Protein AF-0000000076529634 (afdb_homodimer)

Sequence (274 aa):
MSARRRAGQGLGFLAEDAGERAVYVVSVAAELAGMHPQTLRQYDRLGLVRPARTRSRGRRYSHRDVERLRRIQALSQEGVNLEGIRRILDLEARVAELEAANAGLRAREAAVQRIFAAAADGEVQVVLGRPARGPRPMSARRRAGQGLGFLAEDAGERAVYVVSVAAELAGMHPQTLRQYDRLGLVRPARTRSRGRRYSHRDVERLRRIQALSQEGVNLEGIRRILDLEARVAELEAANAGLRAREAAVQRIFAAAADGEVQVVLGRPARGPRP

Solvent-accessible surface area (backbone atoms only — not comparable to full-atom values): 15170 Å² total; per-residue (Å²): 140,84,81,80,74,81,68,70,70,55,56,59,60,46,49,64,50,52,38,60,41,54,72,30,41,58,67,56,40,15,59,76,39,70,48,56,51,65,56,55,54,51,34,39,75,70,62,78,41,82,60,46,68,46,98,86,66,42,57,19,32,19,55,52,52,35,53,49,49,34,51,51,51,52,43,41,75,70,59,27,36,72,57,18,46,55,52,40,55,53,47,51,53,50,40,52,52,42,53,52,51,40,50,54,49,51,51,52,51,51,51,51,50,50,52,53,51,52,36,69,75,37,47,42,40,68,38,66,40,68,72,75,78,64,81,76,131,137,83,82,78,73,79,67,70,68,54,56,58,58,46,48,64,48,54,38,60,43,54,73,31,41,57,67,55,39,15,59,75,38,72,48,56,51,66,54,55,54,51,34,40,75,72,63,77,41,81,59,46,70,45,100,86,66,43,58,19,31,20,55,51,52,35,53,49,49,34,50,51,49,53,43,42,74,70,58,28,37,72,57,17,47,54,52,39,54,53,47,52,51,49,40,52,53,43,51,51,51,39,49,53,49,50,50,51,50,51,53,52,50,51,52,52,50,51,36,68,74,37,47,40,40,66,38,65,39,70,72,74,78,66,82,75,130

Structure (mmCIF, N/CA/C/O backbone):
data_AF-0000000076529634-model_v1
#
loop_
_entity.id
_entity.type
_entity.pdbx_description
1 polymer 'MerR family transcriptional regulator'
#
loop_
_atom_site.group_PDB
_atom_site.id
_atom_site.type_symbol
_atom_site.label_atom_id
_atom_site.label_alt_id
_atom_site.label_comp_id
_atom_site.label_asym_id
_atom_site.label_entity_id
_atom_site.label_seq_id
_atom_site.pdbx_PDB_ins_code
_atom_site.Cartn_x
_atom_site.Cartn_y
_atom_site.Cartn_z
_atom_site.occupancy
_atom_site.B_iso_or_equiv
_atom_site.auth_seq_id
_atom_site.auth_comp_id
_atom_site.auth_asym_id
_atom_site.auth_atom_id
_atom_site.pdbx_PDB_model_num
ATOM 1 N N . MET A 1 1 ? -41.375 33.5 3.42 1 32.81 1 MET A N 1
ATOM 2 C CA . MET A 1 1 ? -39.969 33.219 3.699 1 32.81 1 MET A CA 1
ATOM 3 C C . MET A 1 1 ? -39.719 31.719 3.791 1 32.81 1 MET A C 1
ATOM 5 O O . MET A 1 1 ? -40.094 31.078 4.785 1 32.81 1 MET A O 1
ATOM 9 N N . SER A 1 2 ? -39.719 30.844 2.596 1 37.78 2 SER A N 1
ATOM 10 C CA . SER A 1 2 ? -39.688 29.406 2.297 1 37.78 2 SER A CA 1
ATOM 11 C C . SER A 1 2 ? -38.344 28.797 2.629 1 37.78 2 SER A C 1
ATOM 13 O O . SER A 1 2 ? -37.281 29.328 2.248 1 37.78 2 SER A O 1
ATOM 15 N N . ALA A 1 3 ? -38.219 28.094 3.836 1 41.78 3 ALA A N 1
ATOM 16 C CA . ALA A 1 3 ? -37.062 2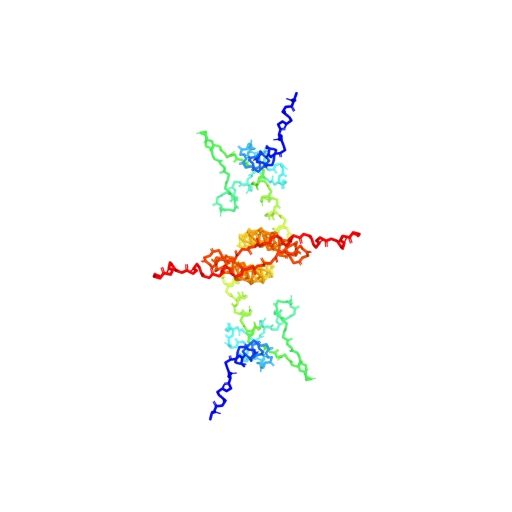7.328 4.316 1 41.78 3 ALA A CA 1
ATOM 17 C C . ALA A 1 3 ? -36.562 26.344 3.262 1 41.78 3 ALA A C 1
ATOM 19 O O . ALA A 1 3 ? -37.281 25.422 2.893 1 41.78 3 ALA A O 1
ATOM 20 N N . ARG A 1 4 ? -35.688 26.688 2.328 1 40.44 4 ARG A N 1
ATOM 21 C CA . ARG A 1 4 ? -34.938 25.781 1.466 1 40.44 4 ARG A CA 1
ATOM 22 C C . ARG A 1 4 ? -34.125 24.781 2.289 1 40.44 4 ARG A C 1
ATOM 24 O O . ARG A 1 4 ? -33.188 25.156 2.98 1 40.44 4 ARG A O 1
ATOM 31 N N . ARG A 1 5 ? -34.719 23.656 2.797 1 38.59 5 ARG A N 1
ATOM 32 C CA . ARG A 1 5 ? -34.062 22.547 3.455 1 38.59 5 ARG A CA 1
ATOM 33 C C . ARG A 1 5 ? -32.844 22.078 2.643 1 38.59 5 ARG A C 1
ATOM 35 O O . ARG A 1 5 ? -32.938 21.969 1.417 1 38.59 5 ARG A O 1
ATOM 42 N N . ARG A 1 6 ? -31.641 22.219 3.17 1 41.84 6 ARG A N 1
ATOM 43 C CA . ARG A 1 6 ? -30.344 21.703 2.738 1 41.84 6 ARG A CA 1
ATOM 44 C C . ARG A 1 6 ? -30.422 20.203 2.439 1 41.84 6 ARG A C 1
ATOM 46 O O . ARG A 1 6 ? -30.344 19.391 3.352 1 41.84 6 ARG A O 1
ATOM 53 N N . ALA A 1 7 ? -31.078 19.703 1.423 1 42.06 7 ALA A N 1
ATOM 54 C CA . ALA A 1 7 ? -31.25 18.328 0.954 1 42.06 7 ALA A CA 1
ATOM 55 C C . ALA A 1 7 ? -29.906 17.719 0.542 1 42.06 7 ALA A C 1
ATOM 57 O O . ALA A 1 7 ? -29.844 16.562 0.123 1 42.06 7 ALA A O 1
ATOM 58 N N . GLY A 1 8 ? -28.812 18.547 0.479 1 38.94 8 GLY A N 1
ATOM 59 C CA . GLY A 1 8 ? -27.641 17.984 -0.172 1 38.94 8 GLY A CA 1
ATOM 60 C C . GLY A 1 8 ? -26.906 16.969 0.693 1 38.94 8 GLY A C 1
ATOM 61 O O . GLY A 1 8 ? -25.984 16.297 0.224 1 38.94 8 GLY A O 1
ATOM 62 N N . GLN A 1 9 ? -26.844 17.109 2.055 1 42.91 9 GLN A N 1
ATOM 63 C CA . GLN A 1 9 ? -26.016 16.219 2.85 1 42.91 9 GLN A CA 1
ATOM 64 C C . GLN A 1 9 ? -26.547 14.781 2.816 1 42.91 9 GLN A C 1
ATOM 66 O O . GLN A 1 9 ? -25.797 13.836 3.09 1 42.91 9 GLN A O 1
ATOM 71 N N . GLY A 1 10 ? -27.797 14.531 2.4 1 43.69 10 GLY A N 1
ATOM 72 C CA . GLY A 1 10 ? -28.422 13.227 2.521 1 43.69 10 GLY A CA 1
ATOM 73 C C . GLY A 1 10 ? -27.844 12.203 1.56 1 43.69 10 GLY A C 1
ATOM 74 O O . GLY A 1 10 ? -27.812 11.008 1.862 1 43.69 10 GLY A O 1
ATOM 75 N N . LEU A 1 11 ? -27.562 12.656 0.323 1 47 11 LEU A N 1
ATOM 76 C CA . LEU A 1 11 ? -27.25 11.625 -0.662 1 47 11 LEU A CA 1
ATOM 77 C C . LEU A 1 11 ? -25.875 11.023 -0.392 1 47 11 LEU A C 1
ATOM 79 O O . LEU A 1 11 ? -25.625 9.859 -0.729 1 47 11 LEU A O 1
ATOM 83 N N . GLY A 1 12 ? -24.922 11.797 0.092 1 43.28 12 GLY A N 1
ATOM 84 C CA . GLY A 1 12 ? -23.609 11.242 0.331 1 43.28 12 GLY A CA 1
ATOM 85 C C . GLY A 1 12 ? -23.594 10.148 1.384 1 43.28 12 GLY A C 1
ATOM 86 O O . GLY A 1 12 ? -22.875 9.156 1.251 1 43.28 12 GLY A O 1
ATOM 87 N N . PHE A 1 13 ? -24.281 10.406 2.525 1 47.91 13 PHE A N 1
ATOM 88 C CA . PHE A 1 13 ? -24.375 9.391 3.566 1 47.91 13 PHE A CA 1
ATOM 89 C C . PHE A 1 13 ? -25.141 8.172 3.061 1 47.91 13 PHE A C 1
ATOM 91 O O . PHE A 1 13 ? -24.812 7.039 3.406 1 47.91 13 PHE A O 1
ATOM 98 N N . LEU A 1 14 ? -26.125 8.445 2.223 1 47.53 14 LEU A N 1
ATOM 99 C CA . LEU A 1 14 ? -26.875 7.312 1.677 1 47.53 14 LEU A CA 1
ATOM 100 C C . LEU A 1 14 ? -26.016 6.508 0.712 1 47.53 14 LEU A C 1
ATOM 102 O O . LEU A 1 14 ? -26.203 5.297 0.562 1 47.53 14 LEU A O 1
ATOM 106 N N . ALA A 1 15 ? -25.219 7.262 0.001 1 47.22 15 ALA A N 1
ATOM 107 C CA . ALA A 1 15 ? -24.391 6.566 -0.979 1 47.22 15 ALA A CA 1
ATOM 108 C C . ALA A 1 15 ? -23.375 5.652 -0.293 1 47.22 15 ALA A C 1
ATOM 110 O O . ALA A 1 15 ? -23.141 4.531 -0.751 1 47.22 15 ALA A O 1
ATOM 111 N N . GLU A 1 16 ? -22.656 6.109 0.726 1 55.41 16 GLU A N 1
ATOM 112 C CA . GLU A 1 16 ? -21.75 5.273 1.498 1 55.41 16 GLU A CA 1
ATOM 113 C C . GLU A 1 16 ? -22.469 4.07 2.092 1 55.41 16 GLU A C 1
ATOM 115 O O . GLU A 1 16 ? -21.906 2.973 2.16 1 55.41 16 GLU A O 1
ATOM 120 N N . ASP A 1 17 ? -23.719 4.285 2.475 1 61 17 ASP A N 1
ATOM 121 C CA . ASP A 1 17 ? -24.594 3.273 3.061 1 61 17 ASP A CA 1
ATOM 122 C C . ASP A 1 17 ? -25.078 2.277 2.004 1 61 17 ASP A C 1
ATOM 124 O O . ASP A 1 17 ? -25.203 1.083 2.281 1 61 17 ASP A O 1
ATOM 128 N N . ALA A 1 18 ? -25.281 2.855 0.797 1 58.5 18 ALA A N 1
ATOM 129 C CA . ALA A 1 18 ? -25.812 2.006 -0.266 1 58.5 18 ALA A CA 1
ATOM 130 C C . ALA A 1 18 ? -24.766 1.008 -0.745 1 58.5 18 ALA A C 1
ATOM 132 O O . ALA A 1 18 ? -25.078 -0.145 -1.044 1 58.5 18 ALA A O 1
ATOM 133 N N . GLY A 1 19 ? -23.5 1.413 -0.754 1 69.31 19 GLY A N 1
ATOM 134 C CA . GLY A 1 19 ? -22.438 0.552 -1.214 1 69.31 19 GLY A CA 1
ATOM 135 C C . GLY A 1 19 ? -22.094 -0.554 -0.233 1 69.31 19 GLY A C 1
ATOM 136 O O . GLY A 1 19 ? -21.438 -1.535 -0.597 1 69.31 19 GLY A O 1
ATOM 137 N N . GLU A 1 20 ? -22.688 -0.375 0.824 1 81.69 20 GLU A N 1
ATOM 138 C CA . GLU A 1 20 ? -22.344 -1.316 1.887 1 81.69 20 GLU A CA 1
ATOM 139 C C . GLU A 1 20 ? -23.469 -2.328 2.107 1 81.69 20 GLU A C 1
ATOM 141 O O . GLU A 1 20 ? -23.266 -3.367 2.736 1 81.69 20 GLU A O 1
ATOM 146 N N . ARG A 1 21 ? -24.562 -2 1.409 1 83.88 21 ARG A N 1
ATOM 147 C CA . ARG A 1 21 ? -25.656 -2.943 1.61 1 83.88 21 ARG A CA 1
ATOM 148 C C . ARG A 1 21 ? -25.438 -4.227 0.818 1 83.88 21 ARG A C 1
ATOM 150 O O . ARG A 1 21 ? -25.109 -4.18 -0.372 1 83.88 21 ARG A O 1
ATOM 157 N N . ALA A 1 22 ? -25.516 -5.34 1.51 1 87.38 22 ALA A N 1
ATOM 158 C CA . ALA A 1 22 ? -25.344 -6.652 0.894 1 87.38 22 ALA A CA 1
ATOM 159 C C . ALA A 1 22 ? -26.641 -7.113 0.236 1 87.38 22 ALA A C 1
ATOM 161 O O . ALA A 1 22 ? -27.5 -7.711 0.889 1 87.38 22 ALA A O 1
ATOM 162 N N . VAL A 1 23 ? -26.688 -6.863 -1.116 1 90.75 23 VAL A N 1
ATOM 163 C CA . VAL A 1 23 ? -27.984 -7.09 -1.74 1 90.75 23 VAL A CA 1
ATOM 164 C C . VAL A 1 23 ? -27.844 -8.125 -2.857 1 90.75 23 VAL A C 1
ATOM 166 O O . VAL A 1 23 ? -28.844 -8.695 -3.307 1 90.75 23 VAL A O 1
ATOM 169 N N . TYR A 1 24 ? -26.734 -8.445 -3.305 1 96.25 24 TYR A N 1
ATOM 170 C CA . TYR A 1 24 ? -26.594 -9.32 -4.461 1 96.25 24 TYR A CA 1
ATOM 171 C C . TYR A 1 24 ? -26.406 -10.773 -4.031 1 96.25 24 TYR A C 1
ATOM 173 O O . TYR A 1 24 ? -25.578 -11.062 -3.164 1 96.25 24 TYR A O 1
ATOM 181 N N . VAL A 1 25 ? -27.109 -11.68 -4.652 1 96.25 25 VAL A N 1
ATOM 182 C CA . VAL A 1 25 ? -26.859 -13.102 -4.473 1 96.25 25 VAL A CA 1
ATOM 183 C C . VAL A 1 25 ? -25.641 -13.523 -5.293 1 96.25 25 VAL A C 1
ATOM 185 O O . VAL A 1 25 ? -25.156 -12.758 -6.137 1 96.25 25 VAL A O 1
ATOM 188 N N . VAL A 1 26 ? -25.172 -14.766 -5.039 1 96.88 26 VAL A N 1
ATOM 189 C CA . VAL A 1 26 ? -23.938 -15.273 -5.617 1 96.88 26 VAL A CA 1
ATOM 190 C C . VAL A 1 26 ? -23.984 -15.148 -7.141 1 96.88 26 VAL A C 1
ATOM 192 O O . VAL A 1 26 ? -23.016 -14.695 -7.762 1 96.88 26 VAL A O 1
ATOM 195 N N . SER A 1 27 ? -25.109 -15.484 -7.766 1 97.12 27 SER A N 1
ATOM 196 C CA . SER A 1 27 ? -25.234 -15.516 -9.219 1 97.12 27 SER A CA 1
ATOM 197 C C . SER A 1 27 ? -25.125 -14.117 -9.812 1 97.12 27 SER A C 1
ATOM 199 O O . SER A 1 27 ? -24.422 -13.914 -10.805 1 97.12 27 SER A O 1
ATOM 201 N N . VAL A 1 28 ? -25.75 -13.164 -9.203 1 97.31 28 VAL A N 1
ATOM 202 C CA . VAL A 1 28 ? -25.734 -11.789 -9.688 1 97.31 28 VAL A CA 1
ATOM 203 C C . VAL A 1 28 ? -24.344 -11.18 -9.469 1 97.31 28 VAL A C 1
ATOM 205 O O . VAL A 1 28 ? -23.797 -10.539 -10.359 1 97.31 28 VAL A O 1
ATOM 208 N N . ALA A 1 29 ? -23.797 -11.383 -8.273 1 97.62 29 ALA A N 1
ATOM 209 C CA . ALA A 1 29 ? -22.453 -10.891 -7.977 1 97.62 29 ALA A CA 1
ATOM 210 C C . ALA A 1 29 ? -21.422 -11.453 -8.969 1 97.62 29 ALA A C 1
ATOM 212 O O . ALA A 1 29 ? -20.531 -10.734 -9.414 1 97.62 29 ALA A O 1
ATOM 213 N N . ALA A 1 30 ? -21.547 -12.688 -9.312 1 98.06 30 ALA A N 1
ATOM 214 C CA . ALA A 1 30 ? -20.656 -13.344 -10.266 1 98.06 30 ALA A CA 1
ATOM 215 C C . ALA A 1 30 ? -20.734 -12.68 -11.641 1 98.06 30 ALA A C 1
ATOM 217 O O . ALA A 1 30 ? -19.719 -12.398 -12.266 1 98.06 30 ALA A O 1
ATOM 218 N N . GLU A 1 31 ? -21.922 -12.406 -12.023 1 97.62 31 GLU A N 1
ATOM 219 C CA . GLU A 1 31 ? -22.141 -11.734 -13.305 1 97.62 31 GLU A CA 1
ATOM 220 C C . GLU A 1 31 ? -21.516 -10.344 -13.312 1 97.62 31 GLU A C 1
ATOM 222 O O . GLU A 1 31 ? -20.797 -9.977 -14.242 1 97.62 31 GLU A O 1
ATOM 227 N N . LEU A 1 32 ? -21.781 -9.625 -12.25 1 96.5 32 LEU A N 1
ATOM 228 C CA . LEU A 1 32 ? -21.266 -8.266 -12.133 1 96.5 32 LEU A CA 1
ATOM 229 C C . LEU A 1 32 ? -19.75 -8.266 -12.094 1 96.5 32 LEU A C 1
ATOM 231 O O . LEU A 1 32 ? -19.109 -7.344 -12.617 1 96.5 32 LEU A O 1
ATOM 235 N N . ALA A 1 33 ? -19.125 -9.242 -11.523 1 97 33 ALA A N 1
ATOM 236 C CA . ALA A 1 33 ? -17.672 -9.312 -11.352 1 97 33 ALA A CA 1
ATOM 237 C C . ALA A 1 33 ? -17.016 -9.977 -12.555 1 97 33 ALA A C 1
ATOM 239 O O . ALA A 1 33 ? -15.789 -9.953 -12.688 1 97 33 ALA A O 1
ATOM 240 N N . GLY A 1 34 ? -17.844 -10.555 -13.391 1 96.38 34 GLY A N 1
ATOM 241 C CA . GLY A 1 34 ? -17.281 -11.297 -14.516 1 96.38 34 GLY A CA 1
ATOM 242 C C . GLY A 1 34 ? -16.562 -12.562 -14.109 1 96.38 34 GLY A C 1
ATOM 243 O O . GLY A 1 34 ? -15.492 -12.867 -14.633 1 96.38 34 GLY A O 1
ATOM 244 N N . MET A 1 35 ? -17.156 -13.281 -13.141 1 96.81 35 MET A N 1
ATOM 245 C CA . MET A 1 35 ? -16.531 -14.484 -12.602 1 96.81 35 MET A CA 1
ATOM 246 C C . MET A 1 35 ? -17.531 -15.641 -12.547 1 96.81 35 MET A C 1
ATOM 248 O O . MET A 1 35 ? -18.734 -15.422 -12.578 1 96.81 35 MET A O 1
ATOM 252 N N . HIS A 1 36 ? -16.953 -16.797 -12.406 1 96.94 36 HIS A N 1
ATOM 253 C CA . HIS A 1 36 ? -17.797 -17.953 -12.141 1 96.94 36 HIS A CA 1
ATOM 254 C C . HIS A 1 36 ? -18.297 -17.953 -10.695 1 96.94 36 HIS A C 1
ATOM 256 O O . HIS A 1 36 ? -17.547 -17.656 -9.773 1 96.94 36 HIS A O 1
ATOM 262 N N . PRO A 1 37 ? -19.5 -18.328 -10.516 1 97.25 37 PRO A N 1
ATOM 263 C CA . PRO A 1 37 ? -20.047 -18.375 -9.156 1 97.25 37 PRO A CA 1
ATOM 264 C C . PRO A 1 37 ? -19.188 -19.188 -8.195 1 97.25 37 PRO A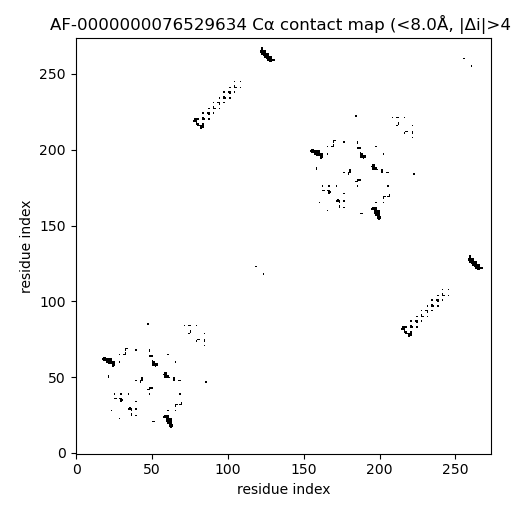 C 1
ATOM 266 O O . PRO A 1 37 ? -19.031 -18.812 -7.031 1 97.25 37 PRO A O 1
ATOM 269 N N . GLN A 1 38 ? -18.609 -20.25 -8.695 1 97.38 38 GLN A N 1
ATOM 270 C CA . GLN A 1 38 ? -17.766 -21.094 -7.848 1 97.38 38 GLN A CA 1
ATOM 271 C C . GLN A 1 38 ? -16.516 -20.328 -7.391 1 97.38 38 GLN A C 1
ATOM 273 O O . GLN A 1 38 ? -16.047 -20.531 -6.273 1 97.38 38 GLN A O 1
ATOM 278 N N . THR A 1 39 ? -16.016 -19.516 -8.148 1 96.69 39 THR A N 1
ATOM 279 C CA . THR A 1 39 ? -14.859 -18.688 -7.816 1 96.69 39 THR A CA 1
ATOM 280 C C . THR A 1 39 ? -15.156 -17.781 -6.637 1 96.69 39 THR A C 1
ATOM 282 O O . THR A 1 39 ? -14.32 -17.594 -5.746 1 96.69 39 THR A O 1
ATOM 285 N N . LEU A 1 40 ? -16.359 -17.203 -6.59 1 97.06 40 LEU A N 1
ATOM 286 C CA . LEU A 1 40 ? -16.766 -16.359 -5.48 1 97.06 40 LEU A CA 1
ATOM 287 C C . LEU A 1 40 ? -16.766 -17.125 -4.168 1 97.06 40 LEU A C 1
ATOM 289 O O . LEU A 1 40 ? -16.266 -16.641 -3.15 1 97.06 40 LEU A O 1
ATOM 293 N N . ARG A 1 41 ? -17.312 -18.312 -4.242 1 95.56 41 ARG A N 1
ATOM 294 C CA . ARG A 1 41 ? -17.359 -19.141 -3.047 1 95.56 41 ARG A CA 1
ATOM 295 C C . ARG A 1 41 ? -15.953 -19.516 -2.58 1 95.56 41 ARG A C 1
ATOM 297 O O . ARG A 1 41 ? -15.672 -19.516 -1.379 1 95.56 41 ARG A O 1
ATOM 304 N N . GLN A 1 42 ? -15.117 -19.797 -3.537 1 96.25 42 GLN A N 1
ATOM 305 C CA . GLN A 1 42 ? -13.727 -20.109 -3.209 1 96.25 42 GLN A CA 1
ATOM 306 C C . GLN A 1 42 ? -13.039 -18.922 -2.539 1 96.25 42 GLN A C 1
ATOM 308 O O . GLN A 1 42 ? -12.312 -19.094 -1.555 1 96.25 42 GLN A O 1
ATOM 313 N N . TYR A 1 43 ? -13.297 -17.766 -3.082 1 96.75 43 TYR A N 1
ATOM 314 C CA . TYR A 1 43 ? -12.664 -16.578 -2.525 1 96.75 43 TYR A CA 1
ATOM 315 C C . TYR A 1 43 ? -13.195 -16.281 -1.127 1 96.75 43 TYR A C 1
ATOM 317 O O . TYR A 1 43 ? -12.461 -15.773 -0.275 1 96.75 43 TYR A O 1
ATOM 325 N N . ASP A 1 44 ? -14.43 -16.531 -0.873 1 95.88 44 ASP A N 1
ATOM 326 C CA . ASP A 1 44 ? -14.992 -16.422 0.473 1 95.88 44 ASP A CA 1
ATOM 327 C C . ASP A 1 44 ? -14.297 -17.391 1.428 1 95.88 44 ASP A C 1
ATOM 329 O O . ASP A 1 44 ? -13.914 -17.016 2.535 1 95.88 44 ASP A O 1
ATOM 333 N N . ARG A 1 45 ? -14.055 -18.609 1.002 1 95.06 45 ARG A N 1
ATOM 334 C CA . ARG A 1 45 ? -13.406 -19.625 1.814 1 95.06 45 ARG A CA 1
ATOM 335 C C . ARG A 1 45 ? -11.961 -19.234 2.133 1 95.06 45 ARG A C 1
ATOM 337 O O . ARG A 1 45 ? -11.469 -19.516 3.229 1 95.06 45 ARG A O 1
ATOM 344 N N . LEU A 1 46 ? -11.391 -18.578 1.214 1 94.81 46 LEU A N 1
ATOM 345 C CA . LEU A 1 46 ? -9.992 -18.172 1.373 1 94.81 46 LEU A CA 1
ATOM 346 C C . LEU A 1 46 ? -9.898 -16.859 2.152 1 94.81 46 LEU A C 1
ATOM 348 O O . LEU A 1 46 ? -8.797 -16.391 2.451 1 94.81 46 LEU A O 1
ATOM 352 N N . GLY A 1 47 ? -10.977 -16.172 2.361 1 93.75 47 GLY A N 1
ATOM 353 C CA . GLY A 1 47 ? -10.992 -14.961 3.158 1 93.75 47 GLY A CA 1
ATOM 354 C C . GLY A 1 47 ? -10.656 -13.711 2.357 1 93.75 47 GLY A C 1
ATOM 355 O O . GLY A 1 47 ? -10.383 -12.656 2.93 1 93.75 47 GLY A O 1
ATOM 356 N N . LEU A 1 48 ? -10.609 -13.781 1.083 1 95 48 LEU A N 1
ATOM 357 C CA . LEU A 1 48 ? -10.289 -12.641 0.232 1 95 48 LEU A CA 1
ATOM 358 C C . LEU A 1 48 ? -11.484 -11.695 0.128 1 95 48 LEU A C 1
ATOM 360 O O . LEU A 1 48 ? -11.305 -10.492 -0.072 1 95 48 LEU A O 1
ATOM 364 N N . VAL A 1 49 ? -12.688 -12.242 0.133 1 94.88 49 VAL A N 1
ATOM 365 C CA . VAL A 1 49 ? -13.953 -11.516 0.229 1 94.88 49 VAL A CA 1
ATOM 366 C C . VAL A 1 49 ? -14.828 -12.148 1.305 1 94.88 49 VAL A C 1
ATOM 368 O O . VAL A 1 49 ? -14.781 -13.359 1.518 1 94.88 49 VAL A O 1
ATOM 371 N N . ARG A 1 50 ? -15.57 -11.227 1.989 1 94 50 ARG A N 1
ATOM 372 C CA . ARG A 1 50 ? -16.438 -11.734 3.051 1 94 50 ARG A CA 1
ATOM 373 C C . ARG A 1 50 ? -17.859 -11.234 2.881 1 94 50 ARG A C 1
ATOM 375 O O . ARG A 1 50 ? -18.25 -10.242 3.502 1 94 50 ARG A O 1
ATOM 382 N N . PRO A 1 51 ? -18.641 -11.945 2.146 1 94.88 51 PRO A N 1
ATOM 383 C CA . PRO A 1 51 ? -20.031 -11.555 1.971 1 94.88 51 PRO A CA 1
ATOM 384 C C . PRO A 1 51 ? -20.859 -11.758 3.232 1 94.88 51 PRO A C 1
ATOM 386 O O . PRO A 1 51 ? -20.469 -12.531 4.117 1 94.88 51 PRO A O 1
ATOM 389 N N . ALA A 1 52 ? -21.906 -11.016 3.355 1 94.25 52 ALA A N 1
ATOM 390 C CA . ALA A 1 52 ? -22.859 -11.234 4.438 1 94.25 52 ALA A CA 1
ATOM 391 C C . ALA A 1 52 ? -23.609 -12.547 4.242 1 94.25 52 ALA A C 1
ATOM 393 O O . ALA A 1 52 ? -23.625 -13.102 3.143 1 94.25 52 ALA A O 1
ATOM 394 N N . ARG A 1 53 ? -24.141 -13.008 5.332 1 93 53 ARG A N 1
ATOM 395 C CA . ARG A 1 53 ? -24.938 -14.234 5.277 1 93 53 ARG A CA 1
ATOM 396 C C . ARG A 1 53 ? -26.359 -13.969 5.719 1 93 53 ARG A C 1
ATOM 398 O O . ARG A 1 53 ? -26.609 -13.203 6.648 1 93 53 ARG A O 1
ATOM 405 N N . THR A 1 54 ? -27.297 -14.562 4.934 1 88.44 54 THR A N 1
ATOM 406 C CA . THR A 1 54 ? -28.703 -14.484 5.305 1 88.44 54 THR A CA 1
ATOM 407 C C . THR A 1 54 ? -29.062 -15.617 6.262 1 88.44 54 THR A C 1
ATOM 409 O O . THR A 1 54 ? -28.25 -16.5 6.543 1 88.44 54 THR A O 1
ATOM 412 N N . ARG A 1 55 ? -30.391 -15.391 6.805 1 87.56 55 ARG A N 1
ATOM 413 C CA . ARG A 1 55 ? -30.891 -16.422 7.711 1 87.56 55 ARG A CA 1
ATOM 414 C C . ARG A 1 55 ? -30.875 -17.797 7.051 1 87.56 55 ARG A C 1
ATOM 416 O O . ARG A 1 55 ? -30.672 -18.812 7.723 1 87.56 55 ARG A O 1
ATOM 423 N N . SER A 1 56 ? -31.031 -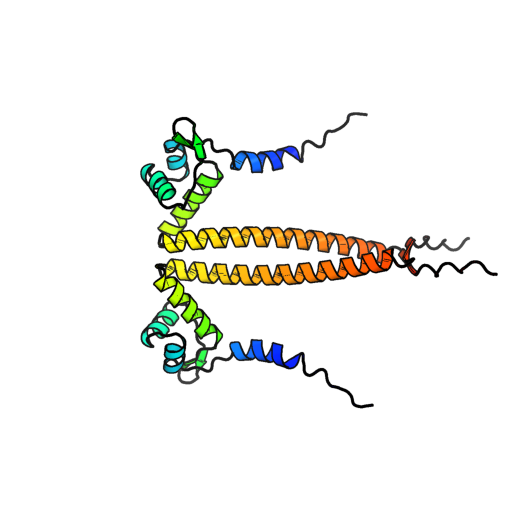17.922 5.816 1 83.56 56 SER A N 1
ATOM 424 C CA . SER A 1 56 ? -30.984 -19.172 5.055 1 83.56 56 SER A CA 1
ATOM 425 C C . SER A 1 56 ? -29.547 -19.562 4.715 1 83.56 56 SER A C 1
ATOM 427 O O . SER A 1 56 ? -29.328 -20.453 3.904 1 83.56 56 SER A O 1
ATOM 429 N N . ARG A 1 57 ? -28.609 -18.891 5.152 1 81.44 57 ARG A N 1
ATOM 430 C CA . ARG A 1 57 ? -27.172 -19.125 5.078 1 81.44 57 ARG A CA 1
ATOM 431 C C . ARG A 1 57 ? -26.625 -18.797 3.689 1 81.44 57 ARG A C 1
ATOM 433 O O . ARG A 1 57 ? -25.594 -19.312 3.281 1 81.44 57 ARG A O 1
ATOM 440 N N . GLY A 1 58 ? -27.469 -18.203 2.949 1 91.88 58 GLY A N 1
ATOM 441 C CA . GLY A 1 58 ? -27 -17.766 1.643 1 91.88 58 GLY A CA 1
ATOM 442 C C . GLY A 1 58 ? -26.094 -16.562 1.706 1 91.88 58 GLY A C 1
ATOM 443 O O . GLY A 1 58 ? -26.219 -15.727 2.609 1 91.88 58 GLY A O 1
ATOM 444 N N . ARG A 1 59 ? -25.219 -16.5 0.806 1 94.62 59 ARG A N 1
ATOM 445 C CA . ARG A 1 59 ? -24.312 -15.359 0.733 1 94.62 59 ARG A CA 1
ATOM 446 C C . ARG A 1 59 ? -24.984 -14.156 0.091 1 94.62 59 ARG A C 1
ATOM 448 O O . ARG A 1 59 ? -25.734 -14.305 -0.877 1 94.62 59 ARG A O 1
ATOM 455 N N . ARG A 1 60 ? -24.812 -13.023 0.673 1 96.12 60 ARG A N 1
ATOM 456 C CA . ARG A 1 60 ? -25.203 -11.75 0.079 1 96.12 60 ARG A CA 1
ATOM 457 C C . ARG A 1 60 ? -24 -10.812 -0.042 1 96.12 60 ARG A C 1
ATOM 459 O O . ARG A 1 60 ? -23.312 -10.555 0.941 1 96.12 60 ARG A O 1
ATOM 466 N N . TYR A 1 61 ? -23.797 -10.289 -1.283 1 97.06 61 TYR A N 1
ATOM 467 C CA . TYR A 1 61 ? -22.656 -9.438 -1.584 1 97.06 61 TYR A CA 1
ATOM 468 C C . TYR A 1 61 ? -23.078 -7.973 -1.677 1 97.06 61 TYR A C 1
ATOM 470 O O . TYR A 1 61 ? -24.141 -7.664 -2.215 1 97.06 61 TYR A O 1
ATOM 478 N N . SER A 1 62 ? -22.281 -7.078 -1.194 1 96.62 62 SER A N 1
ATOM 479 C CA . SER A 1 62 ? -22.469 -5.645 -1.361 1 96.62 62 SER A CA 1
ATOM 480 C C . SER A 1 62 ? -21.797 -5.141 -2.635 1 96.62 62 SER A C 1
ATOM 482 O O . SER A 1 62 ? -21.062 -5.887 -3.291 1 96.62 62 SER A O 1
ATOM 484 N N . HIS A 1 63 ? -22.094 -3.961 -2.99 1 95.44 63 HIS A N 1
ATOM 485 C CA . HIS A 1 63 ? -21.391 -3.344 -4.113 1 95.44 63 HIS A CA 1
ATOM 486 C C . HIS A 1 63 ? -19.891 -3.297 -3.871 1 95.44 63 HIS A C 1
ATOM 488 O O . HIS A 1 63 ? -19.094 -3.545 -4.785 1 95.44 63 HIS A O 1
ATOM 494 N N . ARG A 1 64 ? -19.484 -3.111 -2.719 1 94.94 64 ARG A N 1
ATOM 495 C CA . ARG A 1 64 ? -18.062 -3.082 -2.346 1 94.94 64 ARG A CA 1
ATOM 496 C C . ARG A 1 64 ? -17.422 -4.453 -2.523 1 94.94 64 ARG A C 1
ATOM 498 O O . ARG A 1 64 ? -16.281 -4.555 -2.971 1 94.94 64 ARG A O 1
ATOM 505 N N . ASP A 1 65 ? -18.156 -5.41 -2.152 1 96.19 65 ASP A N 1
ATOM 506 C CA . ASP A 1 65 ? -17.656 -6.766 -2.371 1 96.19 65 ASP A CA 1
ATOM 507 C C . ASP A 1 65 ? -17.422 -7.027 -3.854 1 96.19 65 ASP A C 1
ATOM 509 O O . ASP A 1 65 ? -16.406 -7.629 -4.223 1 96.19 65 ASP A O 1
ATOM 513 N N . VAL A 1 66 ? -18.359 -6.586 -4.617 1 96.88 66 VAL A N 1
ATOM 514 C CA . VAL A 1 66 ? -18.25 -6.789 -6.059 1 96.88 66 VAL A CA 1
ATOM 515 C C . VAL A 1 66 ? -17.031 -6.047 -6.594 1 96.88 66 VAL A C 1
ATOM 517 O O . VAL A 1 66 ? -16.266 -6.586 -7.406 1 96.88 66 VAL A O 1
ATOM 520 N N . GLU A 1 67 ? -16.844 -4.902 -6.188 1 96.56 67 GLU A N 1
ATOM 521 C CA . GLU A 1 67 ? -15.664 -4.133 -6.59 1 96.56 67 GLU A CA 1
ATOM 522 C C . GLU A 1 67 ? -14.375 -4.828 -6.168 1 96.56 67 GLU A C 1
ATOM 524 O O . GLU A 1 67 ? -13.398 -4.852 -6.918 1 96.56 67 GLU A O 1
ATOM 529 N N . ARG A 1 68 ? -14.352 -5.328 -5 1 97 68 ARG A N 1
ATOM 530 C CA . ARG A 1 68 ? -13.203 -6.074 -4.5 1 97 68 ARG A CA 1
ATOM 531 C C . ARG A 1 68 ? -12.922 -7.297 -5.367 1 97 68 ARG A C 1
ATOM 533 O O . ARG A 1 68 ? -11.773 -7.582 -5.699 1 97 68 ARG A O 1
ATOM 540 N N . LEU A 1 69 ? -13.945 -7.98 -5.73 1 97.44 69 LEU A N 1
ATOM 541 C CA . LEU A 1 69 ? -13.812 -9.148 -6.602 1 97.44 69 LEU A CA 1
ATOM 542 C C . LEU A 1 69 ? -13.242 -8.75 -7.957 1 97.44 69 LEU A C 1
ATOM 544 O O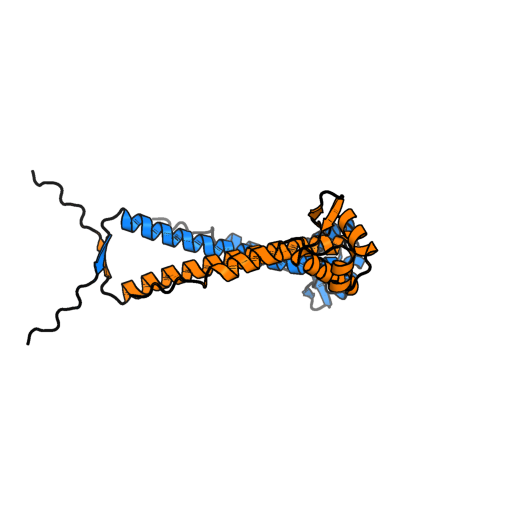 . LEU A 1 69 ? -12.391 -9.453 -8.5 1 97.44 69 LEU A O 1
ATOM 548 N N . ARG A 1 70 ? -13.688 -7.668 -8.484 1 97.75 70 ARG A N 1
ATOM 549 C CA . ARG A 1 70 ? -13.156 -7.18 -9.75 1 97.75 70 ARG A CA 1
ATOM 550 C C . ARG A 1 70 ? -11.672 -6.848 -9.633 1 97.75 70 ARG A C 1
ATOM 552 O O . ARG A 1 70 ? -10.891 -7.137 -10.539 1 97.75 70 ARG A O 1
ATOM 559 N N . ARG A 1 71 ? -11.305 -6.262 -8.547 1 98.19 71 ARG A N 1
ATOM 560 C CA . ARG A 1 71 ? -9.898 -5.934 -8.305 1 98.19 71 ARG A CA 1
ATOM 561 C C . ARG A 1 71 ? -9.055 -7.195 -8.195 1 98.19 71 ARG A C 1
ATOM 563 O O . ARG A 1 71 ? -7.953 -7.262 -8.75 1 98.19 71 ARG A O 1
ATOM 570 N N . ILE A 1 72 ? -9.586 -8.164 -7.492 1 97.88 72 ILE A N 1
ATOM 571 C CA . ILE A 1 72 ? -8.914 -9.453 -7.375 1 97.88 72 ILE A CA 1
ATOM 572 C C . ILE A 1 72 ? -8.695 -10.055 -8.758 1 97.88 72 ILE A C 1
ATOM 574 O O . ILE A 1 72 ? -7.594 -10.516 -9.078 1 97.88 72 ILE A O 1
ATOM 578 N N . GLN A 1 73 ? -9.734 -9.992 -9.578 1 96.56 73 GLN A N 1
ATOM 579 C CA . GLN A 1 73 ? -9.656 -10.539 -10.93 1 96.56 73 GLN A CA 1
ATOM 580 C C . GLN A 1 73 ? -8.602 -9.812 -11.758 1 96.56 73 GLN A C 1
ATOM 582 O O . GLN A 1 73 ? -7.816 -10.445 -12.469 1 96.56 73 GLN A O 1
ATOM 587 N N . ALA A 1 74 ? -8.578 -8.539 -11.711 1 97.75 74 ALA A N 1
ATOM 588 C CA . ALA A 1 74 ? -7.594 -7.746 -12.445 1 97.75 74 ALA A CA 1
ATOM 589 C C . ALA A 1 74 ? -6.172 -8.109 -12.031 1 97.75 74 ALA A C 1
ATOM 591 O O . ALA A 1 74 ? -5.305 -8.32 -12.883 1 97.75 74 ALA A O 1
ATOM 592 N N . LEU A 1 75 ? -5.934 -8.203 -10.734 1 98.19 75 LEU A N 1
ATOM 593 C CA . LEU A 1 75 ? -4.613 -8.547 -10.211 1 98.19 75 LEU A CA 1
ATOM 594 C C . LEU A 1 75 ? -4.207 -9.953 -10.648 1 98.19 75 LEU A C 1
ATOM 596 O O . LEU A 1 75 ? -3.055 -10.188 -11.016 1 98.19 75 LEU A O 1
ATOM 600 N N . SER A 1 76 ? -5.195 -10.828 -10.57 1 96.56 76 SER A N 1
ATOM 601 C CA . SER A 1 76 ? -4.938 -12.195 -11 1 96.56 76 SER A CA 1
ATOM 602 C C . SER A 1 76 ? -4.547 -12.25 -12.469 1 96.56 76 SER A C 1
ATOM 604 O O . SER A 1 76 ? -3.588 -12.938 -12.844 1 96.56 76 SER A O 1
ATOM 606 N N . GLN A 1 77 ? -5.234 -11.539 -13.305 1 96.5 77 GLN A N 1
ATOM 607 C CA . GLN A 1 77 ? -4.977 -11.508 -14.742 1 96.5 77 GLN A CA 1
ATOM 608 C C . GLN A 1 77 ? -3.617 -10.883 -15.039 1 96.5 77 GLN A C 1
ATOM 610 O O . GLN A 1 77 ? -2.992 -11.203 -16.062 1 96.5 77 GLN A O 1
ATOM 615 N N . GLU A 1 78 ? -3.17 -10.109 -14.164 1 97.25 78 GLU A N 1
ATOM 616 C CA . GLU A 1 78 ? -1.879 -9.445 -14.328 1 97.25 78 GLU A CA 1
ATOM 617 C C . GLU A 1 78 ? -0.74 -10.32 -13.805 1 97.25 78 GLU A C 1
ATOM 619 O O . GLU A 1 78 ? 0.418 -9.891 -13.797 1 97.25 78 GLU A O 1
ATOM 624 N N . GLY A 1 79 ? -1.13 -11.469 -13.266 1 97.69 79 GLY A N 1
ATOM 625 C CA . GLY A 1 79 ? -0.108 -12.445 -12.93 1 97.69 79 GLY A CA 1
ATOM 626 C C . GLY A 1 79 ? 0.249 -12.453 -11.453 1 97.69 79 GLY A C 1
ATOM 627 O O . GLY A 1 79 ? 1.236 -13.07 -11.055 1 97.69 79 GLY A O 1
ATOM 628 N N . VAL A 1 80 ? -0.515 -11.898 -10.68 1 98.5 80 VAL A N 1
ATOM 629 C CA . VAL A 1 80 ? -0.279 -11.898 -9.242 1 98.5 80 VAL A CA 1
ATOM 630 C C . VAL A 1 80 ? -0.918 -13.133 -8.609 1 98.5 80 VAL A C 1
ATOM 632 O O . VAL A 1 80 ? -2.059 -13.484 -8.93 1 98.5 80 VAL A O 1
ATOM 635 N N . ASN A 1 81 ? -0.157 -13.773 -7.73 1 97.88 81 ASN A N 1
ATOM 636 C CA . ASN A 1 81 ? -0.721 -14.953 -7.086 1 97.88 81 ASN A CA 1
ATOM 637 C C . ASN A 1 81 ? -1.587 -14.578 -5.887 1 97.88 81 ASN A C 1
ATOM 639 O O . ASN A 1 81 ? -1.629 -13.414 -5.484 1 97.88 81 ASN A O 1
ATOM 643 N N . LEU A 1 82 ? -2.232 -15.539 -5.344 1 96.94 82 LEU A N 1
ATOM 644 C CA . LEU A 1 82 ? -3.256 -15.312 -4.328 1 96.94 82 LEU A CA 1
ATOM 645 C C . LEU A 1 82 ? -2.66 -14.641 -3.098 1 96.94 82 LEU A C 1
ATOM 647 O O . LEU A 1 82 ? -3.26 -13.719 -2.539 1 96.94 82 LEU A O 1
ATOM 651 N N . GLU A 1 83 ? -1.485 -15.047 -2.662 1 97.81 83 GLU A N 1
ATOM 652 C CA . GLU A 1 83 ? -0.849 -14.43 -1.502 1 97.81 83 GLU A CA 1
ATOM 653 C C . GLU A 1 83 ? -0.506 -12.969 -1.773 1 97.81 83 GLU A C 1
ATOM 655 O O . GLU A 1 83 ? -0.706 -12.109 -0.912 1 97.81 83 GLU A O 1
ATOM 660 N N . GLY A 1 84 ? 0.044 -12.703 -2.963 1 98.56 84 GLY A N 1
ATOM 661 C CA . GLY A 1 84 ? 0.279 -11.328 -3.375 1 98.56 84 GLY A CA 1
ATOM 662 C C . GLY A 1 84 ? -0.985 -10.484 -3.402 1 98.56 84 GLY A C 1
ATOM 663 O O . GLY A 1 84 ? -0.987 -9.344 -2.941 1 98.56 84 GLY A O 1
ATOM 664 N N . ILE A 1 85 ? -2.049 -11.055 -3.893 1 98.44 85 ILE A N 1
ATOM 665 C CA . ILE A 1 85 ? -3.316 -10.336 -3.994 1 98.44 85 ILE A CA 1
ATOM 666 C C . ILE A 1 85 ? -3.787 -9.922 -2.602 1 98.44 85 ILE A C 1
ATOM 668 O O . ILE A 1 85 ? -4.184 -8.773 -2.391 1 98.44 85 ILE A O 1
ATOM 672 N N . ARG A 1 86 ? -3.752 -10.742 -1.71 1 97.62 86 ARG A N 1
ATOM 673 C CA . ARG A 1 86 ? -4.164 -10.438 -0.342 1 97.62 86 ARG A CA 1
ATOM 674 C C . ARG A 1 86 ? -3.385 -9.258 0.217 1 97.62 86 ARG A C 1
ATOM 676 O O . ARG A 1 86 ? -3.975 -8.305 0.739 1 97.62 86 ARG A O 1
ATOM 683 N N . ARG A 1 87 ? -2.131 -9.289 0.064 1 98.38 87 ARG A N 1
ATOM 684 C CA . ARG A 1 87 ? -1.272 -8.242 0.608 1 98.38 87 ARG A CA 1
ATOM 685 C C . ARG A 1 87 ? -1.492 -6.918 -0.121 1 98.38 87 ARG A C 1
ATOM 687 O O . ARG A 1 87 ? -1.514 -5.855 0.503 1 98.38 87 ARG A O 1
ATOM 694 N N . ILE A 1 88 ? -1.61 -7.07 -1.366 1 98.75 88 ILE A N 1
ATOM 695 C CA . ILE A 1 88 ? -1.827 -5.871 -2.17 1 98.75 88 ILE A CA 1
ATOM 696 C C . ILE A 1 88 ? -3.137 -5.203 -1.759 1 98.75 88 ILE A C 1
ATOM 698 O O . ILE A 1 88 ? -3.184 -3.988 -1.557 1 98.75 88 ILE A O 1
ATOM 702 N N . LEU A 1 89 ? -4.195 -5.949 -1.639 1 97.88 89 LEU A N 1
ATOM 703 C CA . LEU A 1 89 ? -5.48 -5.379 -1.248 1 97.88 89 LEU A CA 1
ATOM 704 C C . LEU A 1 89 ? -5.391 -4.715 0.12 1 97.88 89 LEU A C 1
ATOM 706 O O . LEU A 1 89 ? -5.949 -3.635 0.329 1 97.88 89 LEU A O 1
ATOM 710 N N . ASP A 1 90 ? -4.707 -5.328 1.042 1 97.56 90 ASP A N 1
ATOM 711 C CA . ASP A 1 90 ? -4.516 -4.75 2.369 1 97.56 90 ASP A CA 1
ATOM 712 C C . ASP A 1 90 ? -3.76 -3.426 2.291 1 97.56 90 ASP A C 1
ATOM 714 O O . ASP A 1 90 ? -4.137 -2.449 2.941 1 97.56 90 ASP A O 1
ATOM 718 N N . LEU A 1 91 ? -2.703 -3.402 1.535 1 98.56 91 LEU A N 1
ATOM 719 C CA . LEU A 1 91 ? -1.894 -2.197 1.394 1 98.56 91 LEU A CA 1
ATOM 720 C C . LEU A 1 91 ? -2.676 -1.098 0.683 1 98.56 91 LEU A C 1
ATOM 722 O O . LEU A 1 91 ? -2.559 0.079 1.031 1 98.56 91 LEU A O 1
ATOM 726 N N . GLU A 1 92 ? -3.428 -1.472 -0.343 1 98.25 92 GLU A N 1
ATOM 727 C CA . GLU A 1 92 ? -4.258 -0.483 -1.024 1 98.25 92 GLU A CA 1
ATOM 728 C C . GLU A 1 92 ? -5.266 0.146 -0.066 1 98.25 92 GLU A C 1
ATOM 730 O O . GLU A 1 92 ? -5.531 1.349 -0.135 1 98.25 92 GLU A O 1
ATOM 735 N N . ALA A 1 93 ? -5.875 -0.658 0.749 1 96.75 93 ALA A N 1
ATOM 736 C CA . ALA A 1 93 ? -6.789 -0.128 1.758 1 96.75 93 ALA A CA 1
ATOM 737 C C . ALA A 1 93 ? -6.07 0.847 2.688 1 96.75 93 ALA A C 1
ATOM 739 O O . ALA A 1 93 ? -6.617 1.896 3.037 1 96.75 93 ALA A O 1
ATOM 740 N N . ARG A 1 94 ? -4.891 0.495 3.088 1 98.31 94 ARG A N 1
ATOM 741 C CA . ARG A 1 94 ? -4.098 1.363 3.949 1 98.31 94 ARG A CA 1
ATOM 742 C C . ARG A 1 94 ? -3.77 2.678 3.25 1 98.31 94 ARG A C 1
ATOM 744 O O . ARG A 1 94 ? -3.832 3.746 3.863 1 98.31 94 ARG A O 1
ATOM 751 N N . VAL A 1 95 ? -3.371 2.611 2.062 1 98.62 95 VAL A N 1
ATOM 752 C CA . VAL A 1 95 ? -3.078 3.805 1.276 1 98.62 95 VAL A CA 1
ATOM 753 C C . VAL A 1 95 ? -4.305 4.711 1.23 1 98.62 95 VAL A C 1
ATOM 755 O O . VAL A 1 95 ? -4.207 5.914 1.473 1 98.62 95 VAL A O 1
ATOM 758 N N . ALA A 1 96 ? -5.418 4.113 0.925 1 97.56 96 ALA A N 1
ATOM 759 C CA . ALA A 1 96 ? -6.648 4.895 0.854 1 97.56 96 ALA A CA 1
ATOM 760 C C . ALA A 1 96 ? -6.934 5.594 2.18 1 97.56 96 ALA A C 1
ATOM 762 O O . ALA A 1 96 ? -7.34 6.758 2.201 1 97.56 96 ALA A O 1
ATOM 763 N N . GLU A 1 97 ? -6.789 4.898 3.221 1 98 97 GLU A N 1
ATOM 764 C CA . GLU A 1 97 ? -6.988 5.453 4.555 1 98 97 GLU A CA 1
ATOM 765 C C . GLU A 1 97 ? -6.055 6.637 4.805 1 98 97 GLU A C 1
ATOM 767 O O . GLU A 1 97 ? -6.488 7.684 5.293 1 98 97 GLU A O 1
ATOM 772 N N . LEU A 1 98 ? -4.832 6.465 4.461 1 98.25 98 LEU A N 1
ATOM 773 C CA . LEU A 1 98 ? -3.83 7.5 4.707 1 98.25 98 LEU A CA 1
ATOM 774 C C . LEU A 1 98 ? -4.07 8.711 3.818 1 98.25 98 LEU A C 1
ATOM 776 O O . LEU A 1 98 ? -3.865 9.852 4.246 1 98.25 98 LEU A O 1
ATOM 780 N N . GLU A 1 99 ? -4.422 8.438 2.645 1 98.25 99 GLU A N 1
ATOM 781 C CA . GLU A 1 99 ? -4.742 9.531 1.735 1 98.25 99 GLU A CA 1
ATOM 782 C C . GLU A 1 99 ? -5.914 10.359 2.256 1 98.25 99 GLU A C 1
ATOM 784 O O . GLU A 1 99 ? -5.895 11.586 2.188 1 98.25 99 GLU A O 1
ATOM 789 N N . ALA A 1 100 ? -6.926 9.688 2.746 1 97.56 100 ALA A N 1
ATOM 790 C CA . ALA A 1 100 ? -8.07 10.383 3.322 1 97.56 100 ALA A CA 1
ATOM 791 C C . ALA A 1 100 ? -7.66 11.211 4.535 1 97.56 100 ALA A C 1
ATOM 793 O O . ALA A 1 100 ? -8.086 12.359 4.684 1 97.56 100 ALA A O 1
ATOM 794 N N . ALA A 1 101 ? -6.879 10.594 5.352 1 96.75 101 ALA A N 1
ATOM 795 C CA . ALA A 1 101 ? -6.383 11.305 6.527 1 96.75 101 ALA A CA 1
ATOM 796 C C . ALA A 1 101 ? -5.586 12.539 6.129 1 96.75 101 ALA A C 1
ATOM 798 O O . ALA A 1 101 ? -5.773 13.617 6.707 1 96.75 101 ALA A O 1
ATOM 799 N N . ASN A 1 102 ? -4.707 12.422 5.191 1 97.56 102 ASN A N 1
ATOM 800 C CA . ASN A 1 102 ? -3.898 13.531 4.691 1 97.56 102 ASN A CA 1
ATOM 801 C C . ASN A 1 102 ? -4.766 14.648 4.129 1 97.56 102 ASN A C 1
ATOM 803 O O . ASN A 1 102 ? -4.508 15.828 4.383 1 97.56 102 ASN A O 1
ATOM 807 N N . ALA A 1 103 ? -5.742 14.211 3.43 1 96.5 103 ALA A N 1
ATOM 808 C CA . ALA A 1 103 ? -6.66 15.203 2.863 1 96.5 103 ALA A CA 1
ATOM 809 C C . ALA A 1 103 ? -7.371 15.984 3.965 1 96.5 103 ALA A C 1
ATOM 811 O O . ALA A 1 103 ? -7.527 17.203 3.867 1 96.5 103 ALA A O 1
ATOM 812 N N . GLY A 1 104 ? -7.852 15.273 4.93 1 95.75 104 GLY A N 1
ATOM 813 C CA . GLY A 1 104 ? -8.477 15.93 6.07 1 95.75 104 GLY A CA 1
ATOM 814 C C . GLY A 1 104 ? -7.547 16.891 6.777 1 95.75 104 GLY A C 1
ATOM 815 O O . GLY A 1 104 ? -7.941 18.016 7.098 1 95.75 104 GLY A O 1
ATOM 816 N N . LEU A 1 105 ? -6.297 16.5 6.949 1 94.19 105 LEU A N 1
ATOM 817 C CA . LEU A 1 105 ? -5.312 17.344 7.617 1 94.19 105 LEU A CA 1
ATOM 818 C C . LEU A 1 105 ? -4.996 18.578 6.785 1 94.19 105 LEU A C 1
ATOM 820 O O . LEU A 1 105 ? -4.863 19.672 7.324 1 94.19 105 LEU A O 1
ATOM 824 N N . ARG A 1 106 ? -4.891 18.406 5.539 1 94.88 106 ARG A N 1
ATOM 825 C CA . ARG A 1 106 ? -4.598 19.516 4.648 1 94.88 106 ARG A CA 1
ATOM 826 C C . ARG A 1 106 ? -5.742 20.531 4.648 1 94.88 106 ARG A C 1
ATOM 828 O O . ARG A 1 106 ? -5.504 21.734 4.613 1 94.88 106 ARG A O 1
ATOM 835 N N . ALA A 1 107 ? -6.93 20 4.707 1 94 107 ALA A N 1
ATOM 836 C CA . ALA A 1 107 ? -8.094 20.875 4.75 1 94 107 ALA A CA 1
ATOM 837 C C . ALA A 1 107 ? -8.109 21.719 6.027 1 94 107 ALA A C 1
ATOM 839 O O . ALA A 1 107 ? -8.406 22.906 5.992 1 94 107 ALA A O 1
ATOM 840 N N . ARG A 1 108 ? -7.844 21.109 7.062 1 90.69 108 ARG A N 1
ATOM 841 C CA . ARG A 1 108 ? -7.801 21.828 8.336 1 90.69 108 ARG A CA 1
ATOM 842 C C . ARG A 1 108 ? -6.688 22.859 8.352 1 90.69 108 ARG A C 1
ATOM 844 O O . ARG A 1 108 ? -6.875 23.984 8.844 1 90.69 108 ARG A O 1
ATOM 851 N N . GLU A 1 109 ? -5.535 22.516 7.855 1 88.06 109 GLU A N 1
ATOM 852 C CA . GLU A 1 109 ? -4.406 23.438 7.781 1 88.06 109 GLU A CA 1
ATOM 853 C C . GLU A 1 109 ? -4.746 24.656 6.93 1 88.06 109 GLU A C 1
ATOM 855 O O . GLU A 1 109 ? -4.418 25.781 7.293 1 88.06 109 GLU A O 1
ATOM 860 N N . ALA A 1 110 ? -5.387 24.328 5.875 1 89.38 110 ALA A N 1
ATOM 861 C CA . ALA A 1 110 ? -5.777 25.422 4.984 1 89.38 110 ALA A CA 1
ATOM 862 C C . ALA A 1 110 ? -6.773 26.359 5.668 1 89.38 110 ALA A C 1
ATOM 864 O O . ALA A 1 110 ? -6.707 27.578 5.492 1 89.38 110 ALA A O 1
ATOM 865 N N . ALA A 1 111 ? -7.633 25.766 6.367 1 87.56 111 ALA A N 1
ATOM 866 C CA . ALA A 1 111 ? -8.617 26.578 7.086 1 87.56 111 ALA A CA 1
ATOM 867 C C . ALA A 1 111 ? -7.949 27.484 8.109 1 87.56 111 ALA A C 1
ATOM 869 O O . ALA A 1 111 ? -8.281 28.672 8.203 1 87.56 111 ALA A O 1
ATOM 870 N N . VAL A 1 112 ? -6.941 27.031 8.781 1 83.12 112 VAL A N 1
ATOM 871 C CA . VAL A 1 112 ? -6.215 27.797 9.789 1 83.12 112 VAL A CA 1
ATOM 872 C C . VAL A 1 112 ? -5.41 28.906 9.109 1 83.12 112 VAL A C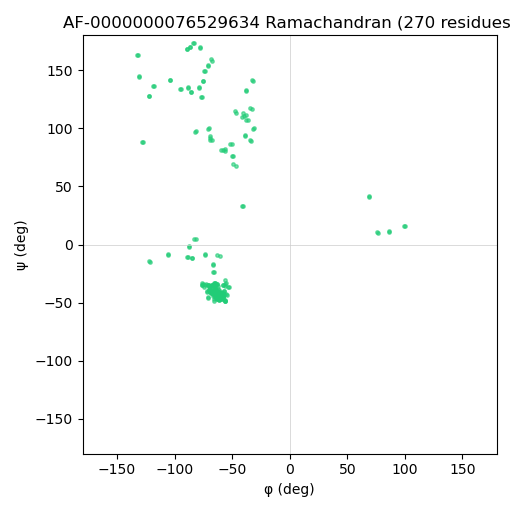 1
ATOM 874 O O . VAL A 1 112 ? -5.383 30.047 9.586 1 83.12 112 VAL A O 1
ATOM 877 N N . GLN A 1 113 ? -4.879 28.578 8.039 1 84.06 113 GLN A N 1
ATOM 878 C CA . GLN A 1 113 ? -4.078 29.547 7.309 1 84.06 113 GLN A CA 1
ATOM 879 C C . GLN A 1 113 ? -4.945 30.703 6.801 1 84.06 113 GLN A C 1
ATOM 881 O O . GLN A 1 113 ? -4.512 31.859 6.789 1 84.06 113 GLN A O 1
ATOM 886 N N . ARG A 1 114 ? -6.156 30.359 6.434 1 84.88 114 ARG A N 1
ATOM 887 C CA . ARG A 1 114 ? -7.086 31.375 5.973 1 84.88 114 ARG A CA 1
ATOM 888 C C . ARG A 1 114 ? -7.48 32.312 7.109 1 84.88 114 ARG A C 1
ATOM 890 O O . ARG A 1 114 ? -7.609 33.531 6.914 1 84.88 114 ARG A O 1
ATOM 897 N N . ILE A 1 115 ? -7.578 31.766 8.25 1 79.62 115 ILE A N 1
ATOM 898 C CA . ILE A 1 115 ? -7.93 32.562 9.422 1 79.62 115 ILE A CA 1
ATOM 899 C C . ILE A 1 115 ? -6.781 33.5 9.766 1 79.62 115 ILE A C 1
ATOM 901 O O . ILE A 1 115 ? -7.004 34.688 10.008 1 79.62 115 ILE A O 1
ATOM 905 N N . PHE A 1 116 ? -5.566 33.094 9.688 1 76.38 116 PHE A N 1
ATOM 906 C CA . PHE A 1 116 ? -4.402 33.906 9.992 1 76.38 116 PHE A CA 1
ATOM 907 C C . PHE A 1 116 ? -4.223 35 8.945 1 76.38 116 PHE A C 1
ATOM 909 O O . PHE A 1 116 ? -3.875 36.125 9.281 1 76.38 116 PHE A O 1
ATOM 916 N N . ALA A 1 117 ? -4.441 34.625 7.723 1 79.62 117 ALA A N 1
ATOM 917 C CA . ALA A 1 117 ? -4.297 35.594 6.641 1 79.62 117 ALA A CA 1
ATOM 918 C C . ALA A 1 117 ? -5.344 36.688 6.758 1 79.62 117 ALA A C 1
ATOM 920 O O . ALA A 1 117 ? -5.043 37.875 6.547 1 79.62 117 ALA A O 1
ATOM 921 N N . ALA A 1 118 ? -6.535 36.344 7.047 1 75.88 118 ALA A N 1
ATOM 922 C CA . ALA A 1 118 ? -7.605 37.344 7.238 1 75.88 118 ALA A CA 1
ATOM 923 C C . ALA A 1 118 ? -7.332 38.219 8.445 1 75.88 118 ALA A C 1
ATOM 925 O O . ALA A 1 118 ? -7.602 39.438 8.414 1 75.88 118 ALA A O 1
ATOM 926 N N . ALA A 1 119 ? -6.797 37.688 9.516 1 70.12 119 ALA A N 1
ATOM 927 C CA . ALA A 1 119 ? -6.434 38.469 10.703 1 70.12 119 ALA A CA 1
ATOM 928 C C . ALA A 1 119 ? -5.266 39.406 10.422 1 70.12 119 ALA A C 1
ATOM 930 O O . ALA A 1 119 ? -5.25 40.531 10.898 1 70.12 119 ALA A O 1
ATOM 931 N N . ALA A 1 120 ? -4.379 38.969 9.727 1 65.69 120 ALA A N 1
ATOM 932 C CA . ALA A 1 120 ? -3.221 39.812 9.383 1 65.69 120 ALA A CA 1
ATOM 933 C C . ALA A 1 120 ? -3.627 40.969 8.5 1 65.69 120 ALA A C 1
ATOM 935 O O . ALA A 1 120 ? -3.078 42.062 8.625 1 65.69 120 ALA A O 1
ATOM 936 N N . ASP A 1 121 ? -4.43 40.656 7.531 1 63.22 121 ASP A N 1
ATOM 937 C CA . ASP A 1 121 ? -4.934 41.75 6.672 1 63.22 121 ASP A CA 1
ATOM 938 C C . ASP A 1 121 ? -5.887 42.656 7.438 1 63.22 121 ASP A C 1
ATOM 940 O O . ASP A 1 121 ? -6.066 43.812 7.066 1 63.22 121 ASP A O 1
ATOM 944 N N . GLY A 1 122 ? -6.672 42.094 8.25 1 61.72 122 GLY A N 1
ATOM 945 C CA . GLY A 1 122 ? -7.48 42.875 9.172 1 61.72 122 GLY A CA 1
ATOM 946 C C . GLY A 1 122 ? -6.746 43.219 10.445 1 61.72 122 GLY A C 1
ATOM 947 O O . GLY A 1 122 ? -5.734 42.594 10.781 1 61.72 122 GLY A O 1
ATOM 948 N N . GLU A 1 123 ? -6.707 44.625 11.023 1 50.06 123 GLU A N 1
ATOM 949 C CA . GLU A 1 123 ? -6.047 45.125 12.227 1 50.06 123 GLU A CA 1
ATOM 950 C C . GLU A 1 123 ? -6.191 44.125 13.383 1 50.06 123 GLU A C 1
ATOM 952 O O . GLU A 1 123 ? -7.082 44.281 14.227 1 50.06 123 GLU A O 1
ATOM 957 N N . VAL A 1 124 ? -6.211 42.938 13.109 1 47.56 124 VAL A N 1
ATOM 958 C CA . VAL A 1 124 ? -6.336 42.188 14.359 1 47.56 124 VAL A CA 1
ATOM 959 C C . VAL A 1 124 ? -5.043 42.312 15.164 1 47.56 124 VAL A C 1
ATOM 961 O O . VAL A 1 124 ? -3.961 42 14.68 1 47.56 124 VAL A O 1
ATOM 964 N N . GLN A 1 125 ? -4.957 43.375 16.047 1 46.28 125 GLN A N 1
ATOM 965 C CA . GLN A 1 125 ? -3.947 43.562 17.078 1 46.28 125 GLN A CA 1
ATOM 966 C C . GLN A 1 125 ? -3.957 42.406 18.078 1 46.28 125 GLN A C 1
ATOM 968 O O . GLN A 1 125 ? -5.004 42.062 18.625 1 46.28 125 GLN A O 1
ATOM 973 N N . VAL A 1 126 ? -3.377 41.438 17.734 1 45.34 126 VAL A N 1
ATOM 974 C CA . VAL A 1 126 ? -3.17 40.531 18.875 1 45.34 126 VAL A CA 1
ATOM 975 C C . VAL A 1 126 ? -2.584 41.312 20.047 1 45.34 126 VAL A C 1
ATOM 977 O O . VAL A 1 126 ? -1.45 41.781 19.984 1 45.34 126 VAL A O 1
ATOM 980 N N . VAL A 1 127 ? -3.4 42.156 20.812 1 41.84 127 VAL A N 1
ATOM 981 C CA . VAL A 1 127 ? -2.939 42.844 22 1 41.84 127 VAL A CA 1
ATOM 982 C C . VAL A 1 127 ? -2.676 41.875 23.141 1 41.84 127 VAL A C 1
ATOM 984 O O . VAL A 1 127 ? -3.502 40.969 23.406 1 41.84 127 VAL A O 1
ATOM 987 N N . LEU A 1 128 ? -1.562 41.438 23.25 1 42.91 128 LEU A N 1
ATOM 988 C CA . LEU A 1 128 ? -1.184 40.781 24.484 1 42.91 128 LEU A CA 1
ATOM 989 C C . LEU A 1 128 ? -1.872 41.406 25.688 1 42.91 128 LEU A C 1
ATOM 991 O O . LEU A 1 128 ? -1.871 42.625 25.828 1 42.91 128 LEU A O 1
ATOM 995 N N . GLY A 1 129 ? -2.988 40.938 26.016 1 40.62 129 GLY A N 1
ATOM 996 C CA . GLY A 1 129 ? -3.648 41.5 27.188 1 40.62 129 GLY A CA 1
ATOM 997 C C . GLY A 1 129 ? -2.684 41.844 28.312 1 40.62 129 GLY A C 1
ATOM 998 O O . GLY A 1 129 ? -1.722 41.125 28.562 1 40.62 129 GLY A O 1
ATOM 999 N N . ARG A 1 130 ? -2.467 43.156 28.484 1 44.38 130 ARG A N 1
ATOM 1000 C CA . ARG A 1 130 ? -1.79 43.625 29.703 1 44.38 130 ARG A CA 1
ATOM 1001 C C . ARG A 1 130 ? -2.277 42.844 30.922 1 44.38 130 ARG A C 1
ATOM 1003 O O . ARG A 1 130 ? -3.482 42.656 31.109 1 44.38 130 ARG A O 1
ATOM 1010 N N . PRO A 1 131 ? -1.419 42.031 31.469 1 47.84 131 PRO A N 1
ATOM 1011 C CA . PRO A 1 131 ? -1.867 41.469 32.75 1 47.84 131 PRO A CA 1
ATOM 1012 C C . PRO A 1 131 ? -2.697 42.469 33.562 1 47.84 131 PRO A C 1
ATOM 1014 O O . PRO A 1 131 ? -2.473 43.688 33.469 1 47.84 131 PRO A O 1
ATOM 1017 N N . ALA A 1 132 ? -3.889 42.188 33.812 1 47.75 132 ALA A N 1
ATOM 1018 C CA . ALA A 1 132 ? -4.715 43 34.719 1 47.75 132 ALA A CA 1
ATOM 1019 C C . ALA A 1 132 ? -3.871 43.625 35.812 1 47.75 132 ALA A C 1
ATOM 1021 O O . ALA A 1 132 ? -3.07 42.969 36.469 1 47.75 132 ALA A O 1
ATOM 1022 N N . ARG A 1 133 ? -3.518 44.875 35.656 1 48.19 133 ARG A N 1
ATOM 1023 C CA . ARG A 1 133 ? -2.992 45.594 36.812 1 48.19 133 ARG A CA 1
ATOM 1024 C C . ARG A 1 133 ? -3.75 45.219 38.094 1 48.19 133 ARG A C 1
ATOM 1026 O O . ARG A 1 133 ? -4.98 45.281 38.125 1 48.19 133 ARG A O 1
ATOM 1033 N N . GLY A 1 134 ? -3.258 44.25 38.875 1 44.16 134 GLY A N 1
ATOM 1034 C CA . GLY A 1 134 ? -3.799 43.969 40.188 1 44.16 134 GLY A CA 1
ATOM 1035 C C . GLY A 1 134 ? -4.309 45.219 40.875 1 44.16 134 GLY A C 1
ATOM 1036 O O . GLY A 1 134 ? -4.02 46.344 40.469 1 44.16 134 GLY A O 1
ATOM 1037 N N . PRO A 1 135 ? -5.379 45.219 41.594 1 50.44 135 PRO A N 1
ATOM 1038 C CA . PRO A 1 135 ? -5.84 46.375 42.344 1 50.44 135 PRO A CA 1
ATOM 1039 C C . PRO A 1 135 ? -4.699 47.125 43.031 1 50.44 135 PRO A C 1
ATOM 1041 O O . PRO A 1 135 ? -3.662 46.562 43.344 1 50.44 135 PRO A O 1
ATOM 1044 N N . ARG A 1 136 ? -4.391 48.344 42.625 1 52.09 136 ARG A N 1
ATOM 1045 C CA . ARG A 1 136 ? -3.557 49.156 43.5 1 52.09 136 ARG A CA 1
ATOM 1046 C C . ARG A 1 136 ? -3.926 48.938 44.969 1 52.09 136 ARG A C 1
ATOM 1048 O O . ARG A 1 136 ? -5.105 48.938 45.312 1 52.09 136 ARG A O 1
ATOM 1055 N N . PRO A 1 137 ? -2.912 48.719 45.781 1 48.81 137 PRO A N 1
ATOM 1056 C CA . PRO A 1 137 ? -3.385 48.875 47.188 1 48.81 137 PRO A CA 1
ATOM 1057 C C . PRO A 1 137 ? -3.936 50.281 47.469 1 48.81 137 PRO A C 1
ATOM 1059 O O . PRO A 1 137 ? -3.564 51.219 46.781 1 48.81 137 PRO A O 1
ATOM 1062 N N . MET B 1 1 ? 32.844 32.719 26.391 1 32.34 1 MET B N 1
ATOM 1063 C CA . MET B 1 1 ? 31.547 32.562 25.766 1 32.34 1 MET B CA 1
ATOM 1064 C C . MET B 1 1 ? 31.609 31.547 24.625 1 32.34 1 MET B C 1
ATOM 1066 O O . MET B 1 1 ? 32.062 31.875 23.516 1 32.34 1 MET B O 1
ATOM 1070 N N . SER B 1 2 ? 31.859 30.125 24.875 1 37.06 2 SER B N 1
ATOM 1071 C CA . SER B 1 2 ? 32.156 28.953 24.078 1 37.06 2 SER B CA 1
ATOM 1072 C C . SER B 1 2 ? 30.938 28.516 23.266 1 37.06 2 SER B C 1
ATOM 1074 O O . SER B 1 2 ? 29.844 28.391 23.797 1 37.06 2 SER B O 1
ATOM 1076 N N . ALA B 1 3 ? 30.906 28.906 21.922 1 41.5 3 ALA B N 1
ATOM 1077 C CA . ALA B 1 3 ? 29.906 28.516 20.938 1 41.5 3 ALA B CA 1
ATOM 1078 C C . ALA B 1 3 ? 29.734 27 20.906 1 41.5 3 ALA B C 1
ATOM 1080 O O . ALA B 1 3 ? 30.672 26.281 20.562 1 41.5 3 ALA B O 1
ATOM 1081 N N . ARG B 1 4 ? 28.906 26.375 21.719 1 40.12 4 ARG B N 1
ATOM 1082 C CA . ARG B 1 4 ? 28.438 25 21.562 1 40.12 4 ARG B CA 1
ATOM 1083 C C . ARG B 1 4 ? 27.781 24.797 20.203 1 40.12 4 ARG B C 1
ATOM 1085 O O . ARG B 1 4 ? 26.719 25.344 19.938 1 40.12 4 ARG B O 1
ATOM 1092 N N . ARG B 1 5 ? 28.547 24.594 19.094 1 38.25 5 ARG B N 1
ATOM 1093 C CA . ARG B 1 5 ? 28.047 24.203 17.781 1 38.25 5 ARG B CA 1
ATOM 1094 C C . ARG B 1 5 ? 27.062 23.062 17.875 1 38.25 5 ARG B C 1
ATOM 1096 O O . ARG B 1 5 ? 27.266 22.109 18.641 1 38.25 5 ARG B O 1
ATOM 1103 N N . ARG B 1 6 ? 25.797 23.297 17.547 1 41.69 6 ARG B N 1
ATOM 1104 C CA . ARG B 1 6 ? 24.688 22.359 17.344 1 41.69 6 ARG B CA 1
ATOM 1105 C C . ARG B 1 6 ? 25.125 21.188 16.469 1 41.69 6 ARG B C 1
ATOM 1107 O O . ARG B 1 6 ? 25.109 21.281 15.242 1 41.69 6 ARG B O 1
ATOM 1114 N N . ALA B 1 7 ? 25.984 20.297 16.859 1 42.06 7 ALA B N 1
ATOM 1115 C CA . ALA B 1 7 ? 26.484 19.094 16.203 1 42.06 7 ALA B CA 1
ATOM 1116 C C . ALA B 1 7 ? 25.359 18.109 15.914 1 42.06 7 ALA B C 1
ATOM 1118 O O . ALA B 1 7 ? 25.594 17.047 15.328 1 42.06 7 ALA B O 1
ATOM 1119 N N . GLY B 1 8 ? 24.125 18.375 16.484 1 39.03 8 GLY B N 1
ATOM 1120 C CA . GLY B 1 8 ? 23.172 17.281 16.375 1 39.03 8 GLY B CA 1
ATOM 1121 C C . GLY B 1 8 ? 22.578 17.141 14.992 1 39.03 8 GLY B C 1
ATOM 1122 O O . GLY B 1 8 ? 21.891 16.156 14.703 1 39.03 8 GLY B O 1
ATOM 1123 N N . GLN B 1 9 ? 22.359 18.219 14.188 1 42.78 9 GLN B N 1
ATOM 1124 C CA . GLN B 1 9 ? 21.688 18.078 12.906 1 42.78 9 GLN B CA 1
ATOM 1125 C C . GLN B 1 9 ? 22.531 17.281 11.922 1 42.78 9 GLN B C 1
ATOM 1127 O O . GLN B 1 9 ? 22 16.688 10.984 1 42.78 9 GLN B O 1
ATOM 1132 N N . GLY B 1 10 ? 23.859 17.109 12.156 1 43.34 10 GLY B N 1
ATOM 1133 C CA . GLY B 1 10 ? 24.75 16.516 11.172 1 43.34 10 GLY B CA 1
ATOM 1134 C C . GLY B 1 10 ? 24.531 15.023 11.008 1 43.34 10 GLY B C 1
ATOM 1135 O O . GLY B 1 10 ? 24.734 14.477 9.922 1 43.34 10 GLY B O 1
ATOM 1136 N N . LEU B 1 11 ? 24.312 14.352 12.164 1 47.09 11 LEU B N 1
ATOM 1137 C CA . LEU B 1 11 ? 24.328 12.898 12.031 1 47.09 11 LEU B CA 1
ATOM 1138 C C . LEU B 1 11 ? 23.109 12.398 11.273 1 47.09 11 LEU B C 1
ATOM 1140 O O . LEU B 1 11 ? 23.156 11.359 10.609 1 47.09 11 LEU B O 1
ATOM 1144 N N . GLY B 1 12 ? 21.969 13.031 11.445 1 43.19 12 GLY B N 1
ATOM 1145 C CA . GLY B 1 12 ? 20.797 12.562 10.75 1 43.19 12 GLY B CA 1
ATOM 1146 C C . GLY B 1 12 ? 20.906 12.664 9.234 1 43.19 12 GLY B C 1
ATOM 1147 O O . GLY B 1 12 ? 20.453 11.789 8.508 1 43.19 12 GLY B O 1
ATOM 1148 N N . PHE B 1 13 ? 21.391 13.852 8.75 1 48.09 13 PHE B N 1
ATOM 1149 C CA . PHE B 1 13 ? 21.625 14.016 7.316 1 48.09 13 PHE B CA 1
ATOM 1150 C C . PHE B 1 13 ? 22.688 13.039 6.82 1 48.09 13 PHE B C 1
ATOM 1152 O O . PHE B 1 13 ? 22.594 12.516 5.711 1 48.09 13 PHE B O 1
ATOM 1159 N N . LEU B 1 14 ? 23.656 12.812 7.672 1 47.72 14 LEU B N 1
ATOM 1160 C CA . LEU B 1 14 ? 24.703 11.867 7.27 1 47.72 14 LEU B CA 1
ATOM 1161 C C . LEU B 1 14 ? 24.156 10.445 7.223 1 47.72 14 LEU B C 1
ATOM 1163 O O . LEU B 1 14 ? 24.609 9.625 6.422 1 47.72 14 LEU B O 1
ATOM 1167 N N . ALA B 1 15 ? 23.281 10.203 8.18 1 47.41 15 ALA B N 1
ATOM 1168 C CA . ALA B 1 15 ? 22.734 8.852 8.227 1 47.41 15 ALA B CA 1
ATOM 1169 C C . ALA B 1 15 ? 21.891 8.555 6.988 1 47.41 15 ALA B C 1
ATOM 1171 O O . ALA B 1 15 ? 21.953 7.461 6.426 1 47.41 15 ALA B O 1
ATOM 1172 N N . GLU B 1 16 ? 20.969 9.438 6.594 1 55.25 16 GLU B N 1
ATOM 1173 C CA . GLU B 1 16 ? 20.188 9.289 5.367 1 55.25 16 GLU B CA 1
ATOM 1174 C C . GLU B 1 16 ? 21.109 9.156 4.152 1 55.25 16 GLU B C 1
ATOM 1176 O O . GLU B 1 16 ? 20.812 8.398 3.227 1 55.25 16 GLU B O 1
ATOM 1181 N N . ASP B 1 17 ? 22.234 9.844 4.223 1 61.06 17 ASP B N 1
ATOM 1182 C CA . ASP B 1 17 ? 23.25 9.859 3.174 1 61.06 17 ASP B CA 1
ATOM 1183 C C . ASP B 1 17 ? 24.047 8.555 3.158 1 61.06 17 ASP B C 1
ATOM 1185 O O . ASP B 1 17 ? 24.406 8.055 2.092 1 61.06 17 ASP B O 1
ATOM 1189 N N . ALA B 1 18 ? 24.25 8.07 4.406 1 58.44 18 ALA B N 1
ATOM 1190 C CA . ALA B 1 18 ? 25.078 6.863 4.504 1 58.44 18 ALA B CA 1
ATOM 1191 C C . ALA B 1 18 ? 24.328 5.648 3.949 1 58.44 18 ALA B C 1
ATOM 1193 O O . ALA B 1 18 ? 24.938 4.789 3.307 1 58.44 18 ALA B O 1
ATOM 1194 N N . GLY B 1 19 ? 23.031 5.605 4.129 1 69.38 19 GLY B N 1
ATOM 1195 C CA . GLY B 1 19 ? 22.234 4.488 3.658 1 69.38 19 GLY B CA 1
ATOM 1196 C C . GLY B 1 19 ? 22.047 4.473 2.152 1 69.38 19 GLY B C 1
ATOM 1197 O O . GLY B 1 19 ? 21.672 3.449 1.574 1 69.38 19 GLY B O 1
ATOM 1198 N N . GLU B 1 20 ? 22.469 5.516 1.66 1 81.69 20 GLU B N 1
ATOM 1199 C CA . GLU B 1 20 ? 22.25 5.664 0.225 1 81.69 20 GLU B CA 1
ATOM 1200 C C . GLU B 1 20 ? 23.531 5.461 -0.56 1 81.69 20 GLU B C 1
ATOM 1202 O O . GLU B 1 20 ? 23.5 5.254 -1.775 1 81.69 20 GLU B O 1
ATOM 1207 N N . ARG B 1 21 ? 24.594 5.383 0.257 1 83.88 21 ARG B N 1
ATOM 1208 C CA . ARG B 1 21 ? 25.844 5.203 -0.468 1 83.88 21 ARG B CA 1
ATOM 1209 C C . ARG B 1 21 ? 26 3.768 -0.964 1 83.88 21 ARG B C 1
ATOM 1211 O O . ARG B 1 21 ? 25.797 2.818 -0.204 1 83.88 21 ARG B O 1
ATOM 1218 N N . ALA B 1 22 ? 26.25 3.633 -2.248 1 87.38 22 ALA B N 1
ATOM 1219 C CA . ALA B 1 22 ? 26.453 2.328 -2.871 1 87.38 22 ALA B CA 1
ATOM 1220 C C . ALA B 1 22 ? 27.891 1.837 -2.658 1 87.38 22 ALA B C 1
ATOM 1222 O O . ALA B 1 22 ? 28.781 2.156 -3.441 1 87.38 22 ALA B O 1
ATOM 1223 N N . VAL B 1 23 ? 28 0.971 -1.604 1 90.75 23 VAL B N 1
ATOM 1224 C CA . VAL B 1 23 ? 29.375 0.646 -1.236 1 90.75 23 VAL B CA 1
ATOM 1225 C C . VAL B 1 23 ? 29.594 -0.863 -1.318 1 90.75 23 VAL B C 1
ATOM 1227 O O . VAL B 1 23 ? 30.734 -1.334 -1.358 1 90.75 23 VAL B O 1
ATOM 1230 N N . TYR B 1 24 ? 28.641 -1.648 -1.399 1 96.19 24 TYR B N 1
ATOM 1231 C CA . TYR B 1 24 ? 28.812 -3.096 -1.337 1 96.19 24 TYR B CA 1
ATOM 1232 C C . TYR B 1 24 ? 28.906 -3.695 -2.734 1 96.19 24 TYR B C 1
ATOM 1234 O O . TYR B 1 24 ? 28.062 -3.4 -3.598 1 96.19 24 TYR B O 1
ATOM 1242 N N . VAL B 1 25 ? 29.859 -4.562 -2.947 1 96.25 25 VAL B N 1
ATOM 1243 C CA . VAL B 1 25 ? 29.906 -5.352 -4.172 1 96.25 25 VAL B CA 1
ATOM 1244 C C . VAL B 1 25 ? 28.906 -6.5 -4.094 1 96.25 25 VAL B C 1
ATOM 1246 O O . VAL B 1 25 ? 28.359 -6.781 -3.023 1 96.25 25 VAL B O 1
ATOM 1249 N N . VAL B 1 26 ? 28.703 -7.172 -5.242 1 96.81 26 VAL B N 1
ATOM 1250 C CA . VAL B 1 26 ? 27.672 -8.195 -5.391 1 96.81 26 VAL B CA 1
ATOM 1251 C C . VAL B 1 26 ? 27.859 -9.266 -4.312 1 96.81 26 VAL B C 1
ATOM 1253 O O . VAL B 1 26 ? 26.891 -9.672 -3.666 1 96.81 26 VAL B O 1
ATOM 1256 N N . SER B 1 27 ? 29.094 -9.695 -4.047 1 97.12 27 SER B N 1
ATOM 1257 C CA . SER B 1 27 ? 29.359 -10.789 -3.125 1 97.12 27 SER B CA 1
ATOM 1258 C C . SER B 1 27 ? 29 -10.406 -1.692 1 97.12 27 SER B C 1
ATOM 1260 O O . SER B 1 27 ? 28.391 -11.195 -0.972 1 97.12 27 SER B O 1
ATOM 1262 N N . VAL B 1 28 ? 29.344 -9.227 -1.294 1 97.31 28 VAL B N 1
ATOM 1263 C CA . VAL B 1 28 ? 29.062 -8.766 0.061 1 97.31 28 VAL B CA 1
ATOM 1264 C C . VAL B 1 28 ? 27.562 -8.531 0.231 1 97.31 28 VAL B C 1
ATOM 1266 O O . VAL B 1 28 ? 26.984 -8.938 1.233 1 97.31 28 VAL B O 1
ATOM 1269 N N . ALA B 1 29 ? 26.938 -7.867 -0.744 1 97.56 29 ALA B N 1
ATOM 1270 C CA . ALA B 1 29 ? 25.5 -7.641 -0.704 1 97.56 29 ALA B CA 1
ATOM 1271 C C . ALA B 1 29 ? 24.734 -8.961 -0.604 1 97.56 29 ALA B C 1
ATOM 1273 O O . ALA B 1 29 ? 23.766 -9.062 0.135 1 97.56 29 ALA B O 1
ATOM 1274 N N . ALA B 1 30 ? 25.172 -9.953 -1.311 1 98.06 30 ALA B N 1
ATOM 1275 C CA . ALA B 1 30 ? 24.562 -11.281 -1.289 1 98.06 30 ALA B CA 1
ATOM 1276 C C . ALA B 1 30 ? 24.641 -11.898 0.105 1 98.06 30 ALA B C 1
ATOM 1278 O O . ALA B 1 30 ? 23.641 -12.422 0.614 1 98.06 30 ALA B O 1
ATOM 1279 N N . GLU B 1 31 ? 25.766 -11.766 0.68 1 97.62 31 GLU B N 1
ATOM 1280 C CA . GLU B 1 31 ? 25.953 -12.273 2.033 1 97.62 31 GLU B CA 1
ATOM 1281 C C . GLU B 1 31 ? 25.047 -11.562 3.029 1 97.62 31 GLU B C 1
ATOM 1283 O O . GLU B 1 31 ? 24.375 -12.211 3.832 1 97.62 31 GLU B O 1
ATOM 1288 N N . LEU B 1 32 ? 25.031 -10.266 2.928 1 96.44 32 LEU B N 1
ATOM 1289 C CA . LEU B 1 32 ? 24.219 -9.461 3.834 1 96.44 32 LEU B CA 1
ATOM 1290 C C . LEU B 1 32 ? 22.734 -9.766 3.652 1 96.44 32 LEU B C 1
ATOM 1292 O O . LEU B 1 32 ? 21.969 -9.742 4.617 1 96.44 32 LEU B O 1
ATOM 1296 N N . ALA B 1 33 ? 22.281 -10.062 2.473 1 96.94 33 ALA B N 1
ATOM 1297 C CA . ALA B 1 33 ? 20.875 -10.297 2.156 1 96.94 33 ALA B CA 1
ATOM 1298 C C . ALA B 1 33 ? 20.516 -11.766 2.352 1 96.94 33 ALA B C 1
ATOM 1300 O O . ALA B 1 33 ? 19.328 -12.125 2.328 1 96.94 33 ALA B O 1
ATOM 1301 N N . GLY B 1 34 ? 21.516 -12.578 2.535 1 96.31 34 GLY B N 1
ATOM 1302 C CA . GLY B 1 34 ? 21.266 -14.008 2.643 1 96.31 34 GLY B CA 1
ATOM 1303 C C . GLY B 1 34 ? 20.812 -14.633 1.339 1 96.31 34 GLY B C 1
ATOM 1304 O O . GLY B 1 34 ? 19.906 -15.461 1.33 1 96.31 34 GLY B O 1
ATOM 1305 N N . MET B 1 35 ? 21.453 -14.211 0.232 1 96.75 35 MET B N 1
ATOM 1306 C CA . MET B 1 35 ? 21.062 -14.672 -1.095 1 96.75 35 MET B CA 1
ATOM 1307 C C . MET B 1 35 ? 22.281 -15.109 -1.901 1 96.75 35 MET B C 1
ATOM 1309 O O . MET B 1 35 ? 23.422 -14.742 -1.578 1 96.75 35 MET B O 1
ATOM 1313 N N . HIS B 1 36 ? 21.969 -15.844 -2.934 1 96.88 36 HIS B N 1
ATOM 1314 C CA . HIS B 1 36 ? 23.031 -16.156 -3.895 1 96.88 36 HIS B CA 1
ATOM 1315 C C . HIS B 1 36 ? 23.359 -14.953 -4.766 1 96.88 36 HIS B C 1
ATOM 1317 O O . HIS B 1 36 ? 22.453 -14.242 -5.211 1 96.88 36 HIS B O 1
ATOM 1323 N N . PRO B 1 37 ? 24.594 -14.773 -5.039 1 97.25 37 PRO B N 1
ATOM 1324 C CA . PRO B 1 37 ? 24.984 -13.648 -5.887 1 97.25 37 PRO B CA 1
ATOM 1325 C C . PRO B 1 37 ? 24.234 -13.609 -7.215 1 97.25 37 PRO B C 1
ATOM 1327 O O . PRO B 1 37 ? 23.875 -12.531 -7.699 1 97.25 37 PRO B O 1
ATOM 1330 N N . GLN B 1 38 ? 23.969 -14.758 -7.766 1 97.38 38 GLN B N 1
ATOM 1331 C CA . GLN B 1 38 ? 23.25 -14.82 -9.039 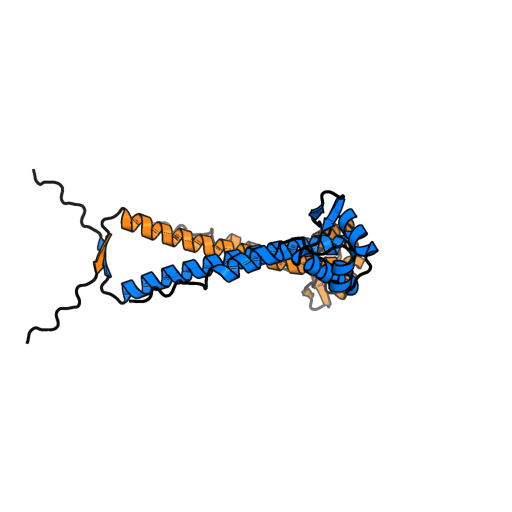1 97.38 38 GLN B CA 1
ATOM 1332 C C . GLN B 1 38 ? 21.828 -14.289 -8.891 1 97.38 38 GLN B C 1
ATOM 1334 O O . GLN B 1 38 ? 21.297 -13.672 -9.82 1 97.38 38 GLN B O 1
ATOM 1339 N N . THR B 1 39 ? 21.234 -14.461 -7.832 1 96.62 39 THR B N 1
ATOM 1340 C CA . THR B 1 39 ? 19.891 -13.977 -7.551 1 96.62 39 THR B CA 1
ATOM 1341 C C . THR B 1 39 ? 19.859 -12.453 -7.578 1 96.62 39 THR B C 1
ATOM 1343 O O . THR B 1 39 ? 18.906 -11.859 -8.102 1 96.62 39 THR B O 1
ATOM 1346 N N . LEU B 1 40 ? 20.891 -11.797 -7.047 1 97.06 40 LEU B N 1
ATOM 1347 C CA . LEU B 1 40 ? 20.984 -10.344 -7.062 1 97.06 40 LEU B CA 1
ATOM 1348 C C . LEU B 1 40 ? 21.016 -9.82 -8.492 1 97.06 40 LEU B C 1
ATOM 1350 O O . LEU B 1 40 ? 20.328 -8.859 -8.828 1 97.06 40 LEU B O 1
ATOM 1354 N N . ARG B 1 41 ? 21.797 -10.484 -9.289 1 95.56 41 ARG B N 1
ATOM 1355 C CA . ARG B 1 41 ? 21.906 -10.078 -10.688 1 95.56 41 ARG B CA 1
ATOM 1356 C C . ARG B 1 41 ? 20.578 -10.266 -11.414 1 95.56 41 ARG B C 1
ATOM 1358 O O . ARG B 1 41 ? 20.172 -9.414 -12.219 1 95.56 41 ARG B O 1
ATOM 1365 N N . GLN B 1 42 ? 19.938 -11.344 -11.102 1 96.25 42 GLN B N 1
ATOM 1366 C CA . GLN B 1 42 ? 18.641 -11.602 -11.695 1 96.25 42 GLN B CA 1
ATOM 1367 C C . GLN B 1 42 ? 17.625 -10.523 -11.305 1 96.25 42 GLN B C 1
ATOM 1369 O O . GLN B 1 42 ? 16.859 -10.047 -12.141 1 96.25 42 GLN B O 1
ATOM 1374 N N . TYR B 1 43 ? 17.672 -10.172 -10.055 1 96.81 43 TYR B N 1
ATOM 1375 C CA . TYR B 1 43 ? 16.734 -9.164 -9.578 1 96.81 43 TYR B CA 1
ATOM 1376 C C . TYR B 1 43 ? 17.031 -7.801 -10.195 1 96.81 43 TYR B C 1
ATOM 1378 O O . TYR B 1 43 ? 16.125 -7.008 -10.43 1 96.81 43 TYR B O 1
ATOM 1386 N N . ASP B 1 44 ? 18.266 -7.488 -10.398 1 95.88 44 ASP B N 1
ATOM 1387 C CA . ASP B 1 44 ? 18.641 -6.277 -11.125 1 95.88 44 ASP B CA 1
ATOM 1388 C C . ASP B 1 44 ? 18.094 -6.297 -12.555 1 95.88 44 ASP B C 1
ATOM 1390 O O . ASP B 1 44 ? 17.516 -5.312 -13.016 1 95.88 44 ASP B O 1
ATOM 1394 N N . ARG B 1 45 ? 18.156 -7.414 -13.227 1 95.12 45 ARG B N 1
ATOM 1395 C CA . ARG B 1 45 ? 17.672 -7.566 -14.594 1 95.12 45 ARG B CA 1
ATOM 1396 C C . ARG B 1 45 ? 16.156 -7.406 -14.656 1 95.12 45 ARG B C 1
ATOM 1398 O O . ARG B 1 45 ? 15.617 -6.855 -15.617 1 95.12 45 ARG B O 1
ATOM 1405 N N . LEU B 1 46 ? 15.539 -7.828 -13.617 1 94.81 46 LEU B N 1
ATOM 1406 C CA . LEU B 1 46 ? 14.078 -7.77 -13.555 1 94.81 46 LEU B CA 1
ATOM 1407 C C . LEU B 1 46 ? 13.609 -6.398 -13.078 1 94.81 46 LEU B C 1
ATOM 1409 O O . LEU B 1 46 ? 12.406 -6.133 -13.039 1 94.81 46 LEU B O 1
ATOM 1413 N N . GLY B 1 47 ? 14.484 -5.582 -12.578 1 93.81 47 GLY B N 1
ATOM 1414 C CA . GLY B 1 47 ? 14.156 -4.227 -12.164 1 93.81 47 GLY B CA 1
ATOM 1415 C C . GLY B 1 47 ? 13.633 -4.148 -10.742 1 93.81 47 GLY B C 1
ATOM 1416 O O . GLY B 1 47 ? 13.07 -3.127 -10.336 1 93.81 47 GLY B O 1
ATOM 1417 N N . LEU B 1 48 ? 13.742 -5.168 -9.984 1 95.12 48 LEU B N 1
ATOM 1418 C CA . LEU B 1 48 ? 13.273 -5.184 -8.602 1 95.12 48 LEU B CA 1
ATOM 1419 C C . LEU B 1 48 ? 14.227 -4.418 -7.691 1 95.12 48 LEU B C 1
ATOM 1421 O O . LEU B 1 48 ? 13.805 -3.871 -6.668 1 95.12 48 LEU B O 1
ATOM 1425 N N . VAL B 1 49 ? 15.516 -4.484 -7.98 1 94.88 49 VAL B N 1
ATOM 1426 C CA . VAL B 1 49 ? 16.562 -3.684 -7.359 1 94.88 49 VAL B CA 1
ATOM 1427 C C . VAL B 1 49 ? 17.438 -3.057 -8.438 1 94.88 49 VAL B C 1
ATOM 1429 O O . VAL B 1 49 ? 17.641 -3.646 -9.5 1 94.88 49 VAL B O 1
ATOM 1432 N N . ARG B 1 50 ? 17.875 -1.812 -8.094 1 94.06 50 ARG B N 1
ATOM 1433 C CA . ARG B 1 50 ? 18.719 -1.12 -9.07 1 94.06 50 ARG B CA 1
ATOM 1434 C C . ARG B 1 50 ? 20.016 -0.623 -8.43 1 94.06 50 ARG B C 1
ATOM 1436 O O . ARG B 1 50 ? 20.109 0.544 -8.047 1 94.06 50 ARG B O 1
ATOM 1443 N N . PRO B 1 51 ? 20.984 -1.448 -8.43 1 94.88 51 PRO B N 1
ATOM 1444 C CA . PRO B 1 51 ? 22.281 -1.029 -7.867 1 94.88 51 PRO B CA 1
ATOM 1445 C C . PRO B 1 51 ? 23 -0.011 -8.742 1 94.88 51 PRO B C 1
ATOM 1447 O O . PRO B 1 51 ? 22.703 0.099 -9.938 1 94.88 51 PRO B O 1
ATOM 1450 N N . ALA B 1 52 ? 23.812 0.779 -8.133 1 94.25 52 ALA B N 1
ATOM 1451 C CA . ALA B 1 52 ? 24.688 1.679 -8.891 1 94.25 52 ALA B CA 1
ATOM 1452 C C . ALA B 1 52 ? 25.734 0.897 -9.68 1 94.25 52 ALA B C 1
ATOM 1454 O O . ALA B 1 52 ? 25.984 -0.272 -9.391 1 94.25 52 ALA B O 1
ATOM 1455 N N . ARG B 1 53 ? 26.219 1.551 -10.688 1 93 53 ARG B N 1
ATOM 1456 C CA . ARG B 1 53 ? 27.266 0.939 -11.492 1 93 53 ARG B CA 1
ATOM 1457 C C . ARG B 1 53 ? 28.547 1.757 -11.422 1 93 53 ARG B C 1
ATOM 1459 O O . ARG B 1 53 ? 28.516 2.988 -11.406 1 93 53 ARG B O 1
ATOM 1466 N N . THR B 1 54 ? 29.656 1.007 -11.266 1 88.31 54 THR B N 1
ATOM 1467 C CA . THR B 1 54 ? 30.969 1.652 -11.297 1 88.31 54 THR B CA 1
ATOM 1468 C C . THR B 1 54 ? 31.469 1.765 -12.734 1 88.31 54 THR B C 1
ATOM 1470 O O . THR B 1 54 ? 30.844 1.26 -13.664 1 88.31 54 THR B O 1
ATOM 1473 N N . ARG B 1 55 ? 32.656 2.609 -12.766 1 87.62 55 ARG B N 1
ATOM 1474 C CA . ARG B 1 55 ? 33.281 2.783 -14.07 1 87.62 55 ARG B CA 1
ATOM 1475 C C . ARG B 1 55 ? 33.625 1.437 -14.688 1 87.62 55 ARG B C 1
ATOM 1477 O O . ARG B 1 55 ? 33.594 1.282 -15.914 1 87.62 55 ARG B O 1
ATOM 1484 N N . SER B 1 56 ? 33.969 0.453 -13.984 1 83.75 56 SER B N 1
ATOM 1485 C CA . SER B 1 56 ? 34.281 -0.896 -14.445 1 83.75 56 SER B CA 1
ATOM 1486 C C . SER B 1 56 ? 33 -1.712 -14.672 1 83.75 56 SER B C 1
ATOM 1488 O O . SER B 1 56 ? 33.062 -2.93 -14.859 1 83.75 56 SER B O 1
ATOM 1490 N N . ARG B 1 57 ? 31.906 -1.18 -14.555 1 81.44 57 ARG B N 1
ATOM 1491 C CA . ARG B 1 57 ? 30.578 -1.701 -14.836 1 81.44 57 ARG B CA 1
ATOM 1492 C C . ARG B 1 57 ? 30.125 -2.674 -13.75 1 81.44 57 ARG B C 1
ATOM 1494 O O . ARG B 1 57 ? 29.281 -3.535 -13.992 1 81.44 57 ARG B O 1
ATOM 1501 N N . GLY B 1 58 ? 30.859 -2.678 -12.727 1 91.81 58 GLY B N 1
ATOM 1502 C CA . GLY B 1 58 ? 30.453 -3.51 -11.609 1 91.81 58 GLY B CA 1
ATOM 1503 C C . GLY B 1 58 ? 29.281 -2.928 -10.836 1 91.81 58 GLY B C 1
ATOM 1504 O O . GLY B 1 58 ? 29.125 -1.707 -10.766 1 91.81 58 GLY B O 1
ATOM 1505 N N . ARG B 1 59 ? 28.516 -3.762 -10.305 1 94.62 59 ARG B N 1
ATOM 1506 C CA . ARG B 1 59 ? 27.391 -3.324 -9.484 1 94.62 59 ARG B CA 1
ATOM 1507 C C . ARG B 1 59 ? 27.844 -2.928 -8.086 1 94.62 59 ARG B C 1
ATOM 1509 O O . ARG B 1 59 ? 28.703 -3.588 -7.5 1 94.62 59 ARG B O 1
ATOM 1516 N N . ARG B 1 60 ? 27.359 -1.844 -7.617 1 96.12 60 ARG B N 1
ATOM 1517 C CA . ARG B 1 60 ? 27.516 -1.432 -6.227 1 96.12 60 ARG B CA 1
ATOM 1518 C C . ARG B 1 60 ? 26.156 -1.219 -5.562 1 96.12 60 ARG B C 1
ATOM 1520 O O . ARG B 1 60 ? 25.328 -0.472 -6.074 1 96.12 60 ARG B O 1
ATOM 1527 N N . TYR B 1 61 ? 25.984 -1.893 -4.395 1 97.06 61 TYR B N 1
ATOM 1528 C CA . TYR B 1 61 ? 24.719 -1.854 -3.674 1 97.06 61 TYR B CA 1
ATOM 1529 C C . TYR B 1 61 ? 24.797 -0.938 -2.459 1 97.06 61 TYR B C 1
ATOM 1531 O O . TYR B 1 61 ? 25.828 -0.918 -1.765 1 97.06 61 TYR B O 1
ATOM 1539 N N . SER B 1 62 ? 23.781 -0.204 -2.174 1 96.62 62 SER B N 1
ATOM 1540 C CA . SER B 1 62 ? 23.656 0.59 -0.954 1 96.62 62 SER B CA 1
ATOM 1541 C C . SER B 1 62 ? 23.016 -0.22 0.172 1 96.62 62 SER B C 1
ATOM 1543 O O . SER B 1 62 ? 22.547 -1.337 -0.048 1 96.62 62 SER B O 1
ATOM 1545 N N . HIS B 1 63 ? 23.078 0.293 1.329 1 95.44 63 HIS B N 1
ATOM 1546 C CA . HIS B 1 63 ? 22.391 -0.338 2.443 1 95.44 63 HIS B CA 1
ATOM 1547 C C . HIS B 1 63 ? 20.891 -0.459 2.164 1 95.44 63 HIS B C 1
ATOM 1549 O O . HIS B 1 63 ? 20.281 -1.481 2.479 1 95.44 63 HIS B O 1
ATOM 1555 N N . ARG B 1 64 ? 20.344 0.446 1.519 1 94.94 64 ARG B N 1
ATOM 1556 C CA . ARG B 1 64 ? 18.922 0.432 1.149 1 94.94 64 ARG B CA 1
ATOM 1557 C C . ARG B 1 64 ? 18.625 -0.684 0.153 1 94.94 64 ARG B C 1
ATOM 1559 O O . ARG B 1 64 ? 17.594 -1.342 0.24 1 94.94 64 ARG B O 1
ATOM 1566 N N . ASP B 1 65 ? 19.516 -0.827 -0.734 1 96.12 65 ASP B N 1
ATOM 1567 C CA . ASP B 1 65 ? 19.359 -1.931 -1.677 1 96.12 65 ASP B CA 1
ATOM 1568 C C . ASP B 1 65 ? 19.344 -3.273 -0.951 1 96.12 65 ASP B C 1
ATOM 1570 O O . ASP B 1 65 ? 18.531 -4.148 -1.278 1 96.12 65 ASP B O 1
ATOM 1574 N N . VAL B 1 66 ? 20.234 -3.375 -0.025 1 96.88 66 VAL B N 1
ATOM 1575 C CA . VAL B 1 66 ? 20.312 -4.617 0.732 1 96.88 66 VAL B CA 1
ATOM 1576 C C . VAL B 1 66 ? 19.031 -4.844 1.512 1 96.88 66 VAL B C 1
ATOM 1578 O O . VAL B 1 66 ? 18.5 -5.957 1.546 1 96.88 66 VAL B O 1
ATOM 1581 N N . GLU B 1 67 ? 18.547 -3.879 2.102 1 96.62 67 GLU B N 1
ATOM 1582 C CA . GLU B 1 67 ? 17.281 -3.979 2.818 1 96.62 67 GLU B CA 1
ATOM 1583 C C . GLU B 1 67 ? 16.141 -4.371 1.88 1 96.62 67 GLU B C 1
ATOM 1585 O O . GLU B 1 67 ? 15.281 -5.176 2.242 1 96.62 67 GLU B O 1
ATOM 1590 N N . ARG B 1 68 ? 16.109 -3.791 0.75 1 97 68 ARG B N 1
ATOM 1591 C CA . ARG B 1 68 ? 15.109 -4.125 -0.258 1 97 68 ARG B CA 1
ATOM 1592 C C . ARG B 1 68 ? 15.203 -5.594 -0.66 1 97 68 ARG B C 1
ATOM 1594 O O . ARG B 1 68 ? 14.188 -6.277 -0.788 1 97 68 ARG B O 1
ATOM 1601 N N . LEU B 1 69 ? 16.391 -6.055 -0.836 1 97.5 69 LEU B N 1
ATOM 1602 C CA . LEU B 1 69 ? 16.609 -7.457 -1.174 1 97.5 69 LEU B CA 1
ATOM 1603 C C . LEU B 1 69 ? 16.109 -8.375 -0.064 1 97.5 69 LEU B C 1
ATOM 1605 O O . LEU B 1 69 ? 15.492 -9.406 -0.338 1 97.5 69 LEU B O 1
ATOM 1609 N N . ARG B 1 70 ? 16.359 -8.008 1.144 1 97.81 70 ARG B N 1
ATOM 1610 C CA . ARG B 1 70 ? 15.859 -8.789 2.271 1 97.81 70 ARG B CA 1
ATOM 1611 C C . ARG B 1 70 ? 14.336 -8.828 2.285 1 97.81 70 ARG B C 1
ATOM 1613 O O . ARG B 1 70 ? 13.742 -9.867 2.566 1 97.81 70 ARG B O 1
ATOM 1620 N N . ARG B 1 71 ? 13.734 -7.73 1.993 1 98.19 71 ARG B N 1
ATOM 1621 C CA . ARG B 1 71 ? 12.273 -7.656 1.935 1 98.19 71 ARG B CA 1
ATOM 1622 C C . ARG B 1 71 ? 11.727 -8.539 0.816 1 98.19 71 ARG B C 1
ATOM 1624 O O . ARG B 1 71 ? 10.734 -9.242 1.004 1 98.19 71 ARG B O 1
ATOM 1631 N N . ILE B 1 72 ? 12.391 -8.477 -0.309 1 97.88 72 ILE B N 1
ATOM 1632 C CA . ILE B 1 72 ? 12.016 -9.328 -1.436 1 97.88 72 ILE B CA 1
ATOM 1633 C C . ILE B 1 72 ? 12.086 -10.789 -1.021 1 97.88 72 ILE B C 1
ATOM 1635 O O . ILE B 1 72 ? 11.156 -11.562 -1.284 1 97.88 72 ILE B O 1
ATOM 1639 N N . GLN B 1 73 ? 13.164 -11.141 -0.348 1 96.56 73 GLN B N 1
ATOM 1640 C CA . GLN B 1 73 ? 13.352 -12.523 0.097 1 96.56 73 GLN B CA 1
ATOM 1641 C C . GLN B 1 73 ? 12.25 -12.945 1.068 1 96.56 73 GLN B C 1
ATOM 1643 O O . GLN B 1 73 ? 11.711 -14.047 0.96 1 96.56 73 GLN B O 1
ATOM 1648 N N . ALA B 1 74 ? 11.945 -12.133 1.999 1 97.75 74 ALA B N 1
ATOM 1649 C CA . ALA B 1 74 ? 10.891 -12.422 2.971 1 97.75 74 ALA B CA 1
ATOM 1650 C C . ALA B 1 74 ? 9.555 -12.648 2.279 1 97.75 74 ALA B C 1
ATOM 1652 O O . ALA B 1 74 ? 8.852 -13.617 2.572 1 97.75 74 ALA B O 1
ATOM 1653 N N . LEU B 1 75 ? 9.195 -11.781 1.347 1 98.19 75 LEU B N 1
ATOM 1654 C CA . LEU B 1 75 ? 7.941 -11.891 0.611 1 98.19 75 LEU B CA 1
ATOM 1655 C C . LEU B 1 75 ? 7.91 -13.172 -0.219 1 98.19 75 LEU B C 1
ATOM 1657 O O . LEU B 1 75 ? 6.887 -13.852 -0.28 1 98.19 75 LEU B O 1
ATOM 1661 N N . SER B 1 76 ? 9.055 -13.43 -0.826 1 96.62 76 SER B N 1
ATOM 1662 C CA . SER B 1 76 ? 9.156 -14.656 -1.617 1 96.62 76 SER B CA 1
ATOM 1663 C C . SER B 1 76 ? 8.945 -15.891 -0.752 1 96.62 76 SER B C 1
ATOM 1665 O O . SER B 1 76 ? 8.211 -16.797 -1.134 1 96.62 76 SER B O 1
ATOM 1667 N N . GLN B 1 77 ? 9.547 -15.922 0.397 1 96.5 77 GLN B N 1
ATOM 1668 C CA . GLN B 1 77 ? 9.445 -17.062 1.313 1 96.5 77 GLN B CA 1
ATOM 1669 C C . GLN B 1 77 ? 8.016 -17.203 1.84 1 96.5 77 GLN B C 1
ATOM 1671 O O . GLN B 1 77 ? 7.59 -18.312 2.184 1 96.5 77 GLN B O 1
ATOM 1676 N N . GLU B 1 78 ? 7.312 -16.156 1.816 1 97.25 78 GLU B N 1
ATOM 1677 C CA . GLU B 1 78 ? 5.934 -16.172 2.291 1 97.25 78 GLU B CA 1
ATOM 1678 C C . GLU B 1 78 ? 4.969 -16.562 1.175 1 97.25 78 GLU B C 1
ATOM 1680 O O . GLU B 1 78 ? 3.752 -16.562 1.369 1 97.25 78 GLU B O 1
ATOM 1685 N N . GLY B 1 79 ? 5.551 -16.781 0.001 1 97.69 79 GLY B N 1
ATOM 1686 C CA . GLY B 1 79 ? 4.746 -17.359 -1.064 1 97.69 79 GLY B CA 1
ATOM 1687 C C . GLY B 1 79 ? 4.242 -16.328 -2.055 1 97.69 79 GLY B C 1
ATOM 1688 O O . GLY B 1 79 ? 3.383 -16.625 -2.887 1 97.69 79 GLY B O 1
ATOM 1689 N N . VAL B 1 80 ? 4.773 -15.227 -2.062 1 98.5 80 VAL B N 1
ATOM 1690 C CA . VAL B 1 80 ? 4.395 -14.188 -3.014 1 98.5 80 VAL B CA 1
ATOM 1691 C C . VAL B 1 80 ? 5.223 -14.328 -4.289 1 98.5 80 VAL B C 1
ATOM 1693 O O . VAL B 1 80 ? 6.438 -14.523 -4.227 1 98.5 80 VAL B O 1
ATOM 1696 N N . ASN B 1 81 ? 4.535 -14.211 -5.418 1 97.88 81 ASN B N 1
ATOM 1697 C CA . ASN B 1 81 ? 5.277 -14.32 -6.672 1 97.88 81 ASN B CA 1
ATOM 1698 C C . ASN B 1 81 ? 5.906 -12.992 -7.066 1 97.88 81 ASN B C 1
ATOM 1700 O O . ASN B 1 81 ? 5.648 -11.961 -6.434 1 97.88 81 ASN B O 1
ATOM 1704 N N . LEU B 1 82 ? 6.691 -13.008 -8.078 1 96.94 82 LEU B N 1
ATOM 1705 C CA . LEU B 1 82 ? 7.527 -11.875 -8.453 1 96.94 82 LEU B CA 1
ATOM 1706 C C . LEU B 1 82 ? 6.668 -10.656 -8.797 1 96.94 82 LEU B C 1
ATOM 1708 O O . LEU B 1 82 ? 6.988 -9.539 -8.391 1 96.94 82 LEU B O 1
ATOM 1712 N N . GLU B 1 83 ? 5.578 -10.844 -9.508 1 97.81 83 GLU B N 1
ATOM 1713 C CA . GLU B 1 83 ? 4.703 -9.734 -9.852 1 97.81 83 GLU B CA 1
ATOM 1714 C C . GLU B 1 83 ? 4.07 -9.117 -8.609 1 97.81 83 GLU B C 1
ATOM 1716 O O . GLU B 1 83 ? 3.982 -7.895 -8.484 1 97.81 83 GLU B O 1
ATOM 1721 N N . GLY B 1 84 ? 3.6 -9.977 -7.699 1 98.56 84 GLY B N 1
ATOM 1722 C CA . GLY B 1 84 ? 3.107 -9.5 -6.418 1 98.56 84 GLY B CA 1
ATOM 1723 C C . GLY B 1 84 ? 4.148 -8.727 -5.629 1 98.56 84 GLY B C 1
ATOM 1724 O O . GLY B 1 84 ? 3.848 -7.676 -5.062 1 98.56 84 GLY B O 1
ATOM 1725 N N . ILE B 1 85 ? 5.352 -9.203 -5.621 1 98.44 85 ILE B N 1
ATOM 1726 C CA . ILE B 1 85 ? 6.434 -8.562 -4.883 1 98.44 85 ILE B CA 1
ATOM 1727 C C . ILE B 1 85 ? 6.652 -7.145 -5.414 1 98.44 85 ILE B C 1
ATOM 1729 O O . ILE B 1 85 ? 6.758 -6.195 -4.637 1 98.44 85 ILE B O 1
ATOM 1733 N N . ARG B 1 86 ? 6.707 -6.98 -6.613 1 97.69 86 ARG B N 1
ATOM 1734 C CA . ARG B 1 86 ? 6.895 -5.668 -7.223 1 97.69 86 ARG B CA 1
ATOM 1735 C C . ARG B 1 86 ? 5.816 -4.695 -6.762 1 97.69 86 ARG B C 1
ATOM 1737 O O . ARG B 1 86 ? 6.121 -3.586 -6.316 1 97.69 86 ARG B O 1
ATOM 1744 N N . ARG B 1 87 ? 4.625 -5.098 -6.816 1 98.38 87 ARG B N 1
ATOM 1745 C CA . ARG B 1 87 ? 3.5 -4.238 -6.461 1 98.38 87 ARG B CA 1
ATOM 1746 C C . ARG B 1 87 ? 3.494 -3.934 -4.965 1 98.38 87 ARG B C 1
ATOM 1748 O O . ARG B 1 87 ? 3.211 -2.805 -4.559 1 98.38 87 ARG B O 1
ATOM 1755 N N . ILE B 1 88 ? 3.775 -4.949 -4.273 1 98.75 88 ILE B N 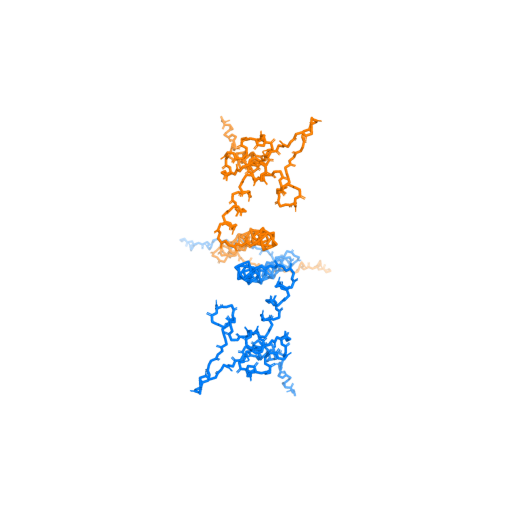1
ATOM 1756 C CA . ILE B 1 88 ? 3.801 -4.781 -2.824 1 98.75 88 ILE B CA 1
ATOM 1757 C C . ILE B 1 88 ? 4.875 -3.768 -2.441 1 98.75 88 ILE B C 1
ATOM 1759 O O . ILE B 1 88 ? 4.629 -2.861 -1.642 1 98.75 88 ILE B O 1
ATOM 1763 N N . LEU B 1 89 ? 6.059 -3.895 -2.965 1 97.88 89 LEU B N 1
ATOM 1764 C CA . LEU B 1 89 ? 7.133 -2.961 -2.65 1 97.88 89 LEU B CA 1
ATOM 1765 C C . LEU B 1 89 ? 6.75 -1.536 -3.035 1 97.88 89 LEU B C 1
ATOM 1767 O O . LEU B 1 89 ? 7.023 -0.592 -2.291 1 97.88 89 LEU B O 1
ATOM 1771 N N . ASP B 1 90 ? 6.129 -1.361 -4.164 1 97.56 90 ASP B N 1
ATOM 1772 C CA . ASP B 1 90 ? 5.676 -0.044 -4.602 1 97.56 90 ASP B CA 1
ATOM 1773 C C . ASP B 1 90 ? 4.652 0.535 -3.625 1 97.56 90 ASP B C 1
ATOM 1775 O O . ASP B 1 90 ? 4.727 1.711 -3.262 1 97.56 90 ASP B O 1
ATOM 1779 N N . LEU B 1 91 ? 3.697 -0.26 -3.238 1 98.62 91 LEU B N 1
ATOM 1780 C CA . LEU B 1 91 ? 2.656 0.187 -2.318 1 98.62 91 LEU B CA 1
ATOM 1781 C C . LEU B 1 91 ? 3.242 0.498 -0.945 1 98.62 91 LEU B C 1
ATOM 1783 O O . LEU B 1 91 ? 2.826 1.455 -0.29 1 98.62 91 LEU B O 1
ATOM 1787 N N . GLU B 1 92 ? 4.16 -0.341 -0.484 1 98.25 92 GLU B N 1
ATOM 1788 C CA . GLU B 1 92 ? 4.816 -0.066 0.791 1 98.25 92 GLU B CA 1
ATOM 1789 C C . GLU B 1 92 ? 5.547 1.273 0.758 1 98.25 92 GLU B C 1
ATOM 1791 O O . GLU B 1 92 ? 5.539 2.016 1.742 1 98.25 92 GLU B O 1
ATOM 1796 N N . ALA B 1 93 ? 6.234 1.53 -0.313 1 96.75 93 ALA B N 1
ATOM 1797 C CA . ALA B 1 93 ? 6.895 2.826 -0.465 1 96.75 93 ALA B CA 1
ATOM 1798 C C . ALA B 1 93 ? 5.883 3.965 -0.396 1 96.75 93 ALA B C 1
ATOM 1800 O O . ALA B 1 93 ? 6.137 4.996 0.234 1 96.75 93 ALA B O 1
ATOM 1801 N N . ARG B 1 94 ? 4.777 3.797 -1.047 1 98.31 94 ARG B N 1
ATOM 1802 C CA . ARG B 1 94 ? 3.719 4.801 -1.025 1 98.31 94 ARG B CA 1
ATOM 1803 C C . ARG B 1 94 ? 3.18 5 0.387 1 98.31 94 ARG B C 1
ATOM 1805 O O . ARG B 1 94 ? 2.938 6.133 0.812 1 98.31 94 ARG B O 1
ATOM 1812 N N . VAL B 1 95 ? 2.93 3.973 1.059 1 98.62 95 VAL B N 1
ATOM 1813 C CA . VAL B 1 95 ? 2.461 4.039 2.439 1 98.62 95 VAL B CA 1
ATOM 1814 C C . VAL B 1 95 ? 3.453 4.836 3.285 1 98.62 95 VAL B C 1
ATOM 1816 O O . VAL B 1 95 ? 3.059 5.734 4.031 1 98.62 95 VAL B O 1
ATOM 1819 N N . ALA B 1 96 ? 4.703 4.48 3.15 1 97.62 96 ALA B N 1
ATOM 1820 C CA . ALA B 1 96 ? 5.73 5.18 3.92 1 97.62 96 ALA B CA 1
ATOM 1821 C C . ALA B 1 96 ? 5.707 6.68 3.629 1 97.62 96 ALA B C 1
ATOM 1823 O O . ALA B 1 96 ? 5.832 7.496 4.543 1 97.62 96 ALA B O 1
ATOM 1824 N N . GLU B 1 97 ? 5.609 7.004 2.414 1 98 97 GLU B N 1
ATOM 1825 C CA . GLU B 1 97 ? 5.539 8.398 2.002 1 98 97 GLU B CA 1
ATOM 1826 C C . GLU B 1 97 ? 4.34 9.102 2.637 1 98 97 GLU B C 1
ATOM 1828 O O . GLU B 1 97 ? 4.469 10.211 3.166 1 98 97 GLU B O 1
ATOM 1833 N N . LEU B 1 98 ? 3.225 8.469 2.594 1 98.31 98 LEU B N 1
ATOM 1834 C CA . LEU B 1 98 ? 1.995 9.062 3.113 1 98.31 98 LEU B CA 1
ATOM 1835 C C . LEU B 1 98 ? 2.053 9.188 4.633 1 98.31 98 LEU B C 1
ATOM 1837 O O . LEU B 1 98 ? 1.548 10.156 5.199 1 98.31 98 LEU B O 1
ATOM 1841 N N . GLU B 1 99 ? 2.582 8.203 5.223 1 98.25 99 GLU B N 1
ATOM 1842 C CA . GLU B 1 99 ? 2.74 8.258 6.672 1 98.25 99 GLU B CA 1
ATOM 1843 C C . GLU B 1 99 ? 3.637 9.422 7.086 1 98.25 99 GLU B C 1
ATOM 1845 O O . GLU B 1 99 ? 3.346 10.125 8.062 1 98.25 99 GLU B O 1
ATOM 1850 N N . ALA B 1 100 ? 4.711 9.602 6.359 1 97.56 100 ALA B N 1
ATOM 1851 C CA . ALA B 1 100 ? 5.605 10.727 6.641 1 97.56 100 ALA B CA 1
ATOM 1852 C C . ALA B 1 100 ? 4.891 12.062 6.445 1 97.56 100 ALA B C 1
ATOM 1854 O O . ALA B 1 100 ? 5.027 12.969 7.262 1 97.56 100 ALA B O 1
ATOM 1855 N N . ALA B 1 101 ? 4.191 12.133 5.375 1 96.75 101 ALA B N 1
ATOM 1856 C CA . ALA B 1 101 ? 3.424 13.344 5.102 1 96.75 101 ALA B CA 1
ATOM 1857 C C . ALA B 1 101 ? 2.416 13.625 6.215 1 96.75 101 ALA B C 1
ATOM 1859 O O . ALA B 1 101 ? 2.291 14.758 6.68 1 96.75 101 ALA B O 1
ATOM 1860 N N . ASN B 1 102 ? 1.685 12.633 6.629 1 97.56 102 ASN B N 1
ATOM 1861 C CA . ASN B 1 102 ? 0.702 12.75 7.703 1 97.56 102 ASN B CA 1
ATOM 1862 C C . ASN B 1 102 ? 1.349 13.203 9.008 1 97.56 102 ASN B C 1
ATOM 1864 O O . ASN B 1 102 ? 0.803 14.055 9.711 1 97.56 102 ASN B O 1
ATOM 1868 N N . ALA B 1 103 ? 2.467 12.633 9.234 1 96.56 103 ALA B N 1
ATOM 1869 C CA . ALA B 1 103 ? 3.188 13.016 10.445 1 96.56 103 ALA B CA 1
ATOM 1870 C C . ALA B 1 103 ? 3.586 14.492 10.398 1 96.56 103 ALA B C 1
ATOM 1872 O O . ALA B 1 103 ? 3.473 15.195 11.406 1 96.56 103 ALA B O 1
ATOM 1873 N N . GLY B 1 104 ? 4.113 14.891 9.297 1 95.88 104 GLY B N 1
ATOM 1874 C CA . GLY B 1 104 ? 4.445 16.297 9.125 1 95.88 104 GLY B CA 1
ATOM 1875 C C . GLY B 1 104 ? 3.252 17.219 9.305 1 95.88 104 GLY B C 1
ATOM 1876 O O . GLY B 1 104 ? 3.348 18.234 9.984 1 95.88 104 GLY B O 1
ATOM 1877 N N . LEU B 1 105 ? 2.123 16.828 8.75 1 94.31 105 LEU B N 1
ATOM 1878 C CA . LEU B 1 105 ? 0.908 17.625 8.852 1 94.31 105 LEU B CA 1
ATOM 1879 C C . LEU B 1 105 ? 0.406 17.672 10.289 1 94.31 105 LEU B C 1
ATOM 1881 O O . LEU B 1 105 ? -0.03 18.734 10.766 1 94.31 105 LEU B O 1
ATOM 1885 N N . ARG B 1 106 ? 0.467 16.609 10.945 1 94.94 106 ARG B N 1
ATOM 1886 C CA . ARG B 1 106 ? 0.027 16.562 12.336 1 94.94 106 ARG B CA 1
ATOM 1887 C C . ARG B 1 106 ? 0.902 17.438 13.227 1 94.94 106 ARG B C 1
ATOM 1889 O O . ARG B 1 106 ? 0.404 18.094 14.141 1 94.94 106 ARG B O 1
ATOM 1896 N N . ALA B 1 107 ? 2.176 17.406 12.914 1 93.94 107 ALA B N 1
ATOM 1897 C CA . ALA B 1 107 ? 3.1 18.234 13.68 1 93.94 107 ALA B CA 1
ATOM 1898 C C . ALA B 1 107 ? 2.789 19.719 13.49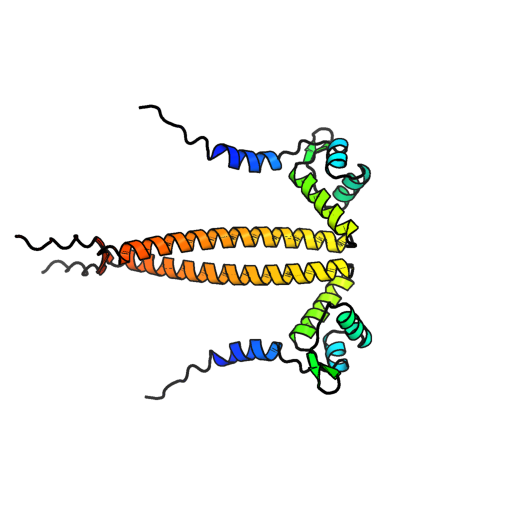2 1 93.94 107 ALA B C 1
ATOM 1900 O O . ALA B 1 107 ? 2.811 20.5 14.453 1 93.94 107 ALA B O 1
ATOM 1901 N N . ARG B 1 108 ? 2.557 20.078 12.352 1 90.62 108 ARG B N 1
ATOM 1902 C CA . ARG B 1 108 ? 2.223 21.469 12.07 1 90.62 108 ARG B CA 1
ATOM 1903 C C . ARG B 1 108 ? 0.907 21.875 12.727 1 90.62 108 ARG B C 1
ATOM 1905 O O . ARG B 1 108 ? 0.785 22.969 13.273 1 90.62 108 ARG B O 1
ATOM 1912 N N . GLU B 1 109 ? -0.076 21.016 12.656 1 88.12 109 GLU B N 1
ATOM 1913 C CA . GLU B 1 109 ? -1.369 21.281 13.281 1 88.12 109 GLU B CA 1
ATOM 1914 C C . GLU B 1 109 ? -1.225 21.453 14.789 1 88.12 109 GLU B C 1
ATOM 1916 O O . GLU B 1 109 ? -1.833 22.344 15.383 1 88.12 109 GLU B O 1
ATOM 1921 N N . ALA B 1 110 ? -0.421 20.594 15.305 1 89.5 110 ALA B N 1
ATOM 1922 C CA . ALA B 1 110 ? -0.197 20.672 16.75 1 89.5 110 ALA B CA 1
ATOM 1923 C C . ALA B 1 110 ? 0.483 21.984 17.125 1 89.5 110 ALA B C 1
ATOM 1925 O O . ALA B 1 110 ? 0.163 22.578 18.156 1 89.5 110 ALA B O 1
ATOM 1926 N N . ALA B 1 111 ? 1.384 22.359 16.328 1 87.56 111 ALA B N 1
ATOM 1927 C CA . ALA B 1 111 ? 2.084 23.609 16.578 1 87.56 111 ALA B CA 1
ATOM 1928 C C . ALA B 1 111 ? 1.118 24.797 16.547 1 87.56 111 ALA B C 1
ATOM 1930 O O . ALA B 1 111 ? 1.163 25.672 17.406 1 87.56 111 ALA B O 1
ATOM 1931 N N . VAL B 1 112 ? 0.178 24.797 15.656 1 83.19 112 VAL B N 1
ATOM 1932 C CA . VAL B 1 112 ? -0.807 25.875 15.516 1 83.19 112 VAL B CA 1
ATOM 1933 C C . VAL B 1 112 ? -1.766 25.844 16.703 1 83.19 112 VAL B C 1
ATOM 1935 O O . VAL B 1 112 ? -2.098 26.906 17.266 1 83.19 112 VAL B O 1
ATOM 1938 N N . GLN B 1 113 ? -2.104 24.703 17.078 1 84.12 113 GLN B N 1
ATOM 1939 C CA . GLN B 1 113 ? -3.023 24.578 18.203 1 84.12 113 GLN B CA 1
ATOM 1940 C C . GLN B 1 113 ? -2.391 25.078 19.5 1 84.12 113 GLN B C 1
ATOM 1942 O O . GLN B 1 113 ? -3.07 25.672 20.328 1 84.12 113 GLN B O 1
ATOM 1947 N N . ARG B 1 114 ? -1.098 24.859 19.609 1 85 114 ARG B N 1
ATOM 1948 C CA . ARG B 1 114 ? -0.384 25.344 20.781 1 85 114 ARG B CA 1
ATOM 1949 C C . ARG B 1 114 ? -0.332 26.875 20.797 1 85 114 ARG B C 1
ATOM 1951 O O . ARG B 1 114 ? -0.461 27.484 21.859 1 85 114 ARG B O 1
ATOM 1958 N N . ILE B 1 115 ? -0.235 27.438 19.656 1 79.81 115 ILE B N 1
ATOM 1959 C CA . ILE B 1 115 ? -0.203 28.891 19.547 1 79.81 115 ILE B CA 1
ATOM 1960 C C . ILE B 1 115 ? -1.565 29.469 19.922 1 79.81 115 ILE B C 1
ATOM 1962 O O . ILE B 1 115 ? -1.648 30.422 20.688 1 79.81 115 ILE B O 1
ATOM 1966 N N . PHE B 1 116 ? -2.639 28.859 19.531 1 76.5 116 PHE B N 1
ATOM 1967 C CA . PHE B 1 116 ? -3.984 29.328 19.844 1 76.5 116 PHE B CA 1
ATOM 1968 C C . PHE B 1 116 ? -4.293 29.156 21.328 1 76.5 116 PHE B C 1
ATOM 1970 O O . PHE B 1 116 ? -4.922 30.031 21.938 1 76.5 116 PHE B O 1
ATOM 1977 N N . ALA B 1 117 ? -3.848 28.047 21.844 1 80.12 117 ALA B N 1
ATOM 1978 C CA . ALA B 1 117 ? -4.09 27.797 23.266 1 80.12 117 ALA B CA 1
ATOM 1979 C C . ALA B 1 117 ? -3.342 28.797 24.141 1 80.12 117 ALA B C 1
ATOM 1981 O O . ALA B 1 117 ? -3.881 29.281 25.125 1 80.12 117 ALA B O 1
ATOM 1982 N N . ALA B 1 118 ? -2.145 29.094 23.812 1 76 118 ALA B N 1
ATOM 1983 C CA . ALA B 1 118 ? -1.351 30.078 24.547 1 76 118 ALA B CA 1
ATOM 1984 C C . ALA B 1 118 ? -1.953 31.469 24.422 1 76 118 ALA B C 1
ATOM 1986 O O . ALA B 1 118 ? -1.961 32.25 25.391 1 76 118 ALA B O 1
ATOM 1987 N N . ALA B 1 119 ? -2.461 31.828 23.297 1 70.06 119 ALA B N 1
ATOM 1988 C CA . ALA B 1 119 ? -3.115 33.125 23.062 1 70.06 119 ALA B CA 1
ATOM 1989 C C . ALA B 1 119 ? -4.426 33.219 23.844 1 70.06 119 ALA B C 1
ATOM 1991 O O . ALA B 1 119 ? -4.754 34.25 24.391 1 70.06 119 ALA B O 1
ATOM 1992 N N . ALA B 1 120 ? -5.129 32.219 23.875 1 66.12 120 ALA B N 1
ATOM 1993 C CA . ALA B 1 120 ? -6.395 32.188 24.609 1 66.12 120 ALA B CA 1
ATOM 1994 C C . ALA B 1 120 ? -6.176 32.344 26.109 1 66.12 120 ALA B C 1
ATOM 1996 O O . ALA B 1 120 ? -6.961 33 26.797 1 66.12 120 ALA B O 1
ATOM 1997 N N . ASP B 1 121 ? -5.215 31.609 26.578 1 63.47 121 ASP B N 1
ATOM 1998 C CA . ASP B 1 121 ? -4.875 31.719 28 1 63.47 121 ASP B CA 1
ATOM 1999 C C . ASP B 1 121 ? -4.238 33.062 28.312 1 63.47 121 ASP B C 1
ATOM 2001 O O . ASP B 1 121 ? -4.293 33.531 29.453 1 63.47 121 ASP B O 1
ATOM 2005 N N . GLY B 1 122 ? -3.449 33.5 27.438 1 61.56 122 GLY B N 1
ATOM 2006 C CA . GLY B 1 122 ? -2.932 34.875 27.531 1 61.56 122 GLY B CA 1
ATOM 2007 C C . GLY B 1 122 ? -3.852 35.906 26.906 1 61.56 122 GLY B C 1
ATOM 2008 O O . GLY B 1 122 ? -4.727 35.562 26.109 1 61.56 122 GLY B O 1
ATOM 2009 N N . GLU B 1 123 ? -4.242 37.156 27.625 1 49.88 123 GLU B N 1
ATOM 2010 C CA . GLU B 1 123 ? -5.109 38.219 27.172 1 49.88 123 GLU B CA 1
ATOM 2011 C C . GLU B 1 123 ? -4.844 38.562 25.703 1 49.88 123 GLU B C 1
ATOM 2013 O O . GLU B 1 123 ? -4.086 39.5 25.406 1 49.88 123 GLU B O 1
ATOM 2018 N N . VAL B 1 124 ? -4.508 37.625 24.984 1 47.56 124 VAL B N 1
ATOM 2019 C CA . VAL B 1 124 ? -4.328 38.156 23.625 1 47.56 124 VAL B CA 1
ATOM 2020 C C . VAL B 1 124 ? -5.676 38.594 23.062 1 47.56 124 VAL B C 1
ATOM 2022 O O . VAL B 1 124 ? -6.613 37.781 23 1 47.56 124 VAL B O 1
ATOM 2025 N N . GLN B 1 125 ? -6.086 39.875 23.281 1 46.03 125 GLN B N 1
ATOM 2026 C CA . GLN B 1 125 ? -7.195 40.594 22.641 1 46.03 125 GLN B CA 1
ATOM 2027 C C . GLN B 1 125 ? -7.016 40.625 21.125 1 46.03 125 GLN B C 1
ATOM 2029 O O . GLN B 1 125 ? -5.961 41.031 20.625 1 46.03 125 GLN B O 1
ATOM 2034 N N . VAL B 1 126 ? -7.352 39.656 20.547 1 45.41 126 VAL B N 1
ATOM 2035 C CA . VAL B 1 126 ? -7.457 39.938 19.109 1 45.41 126 VAL B CA 1
ATOM 2036 C C . VAL B 1 126 ? -8.297 41.188 18.875 1 45.41 126 VAL B C 1
ATOM 2038 O O . VAL B 1 126 ? -9.5 41.188 19.156 1 45.41 126 VAL B O 1
ATOM 2041 N N . VAL B 1 127 ? -7.734 42.438 19.109 1 41.78 127 VAL B N 1
ATOM 2042 C CA . VAL B 1 127 ? -8.438 43.688 18.844 1 41.78 127 VAL B CA 1
ATOM 2043 C C . VAL B 1 127 ? -8.594 43.875 17.344 1 41.78 127 VAL B C 1
ATOM 2045 O O . VAL B 1 127 ? -7.641 43.688 16.578 1 41.78 127 VAL B O 1
ATOM 2048 N N . LEU B 1 128 ? -9.617 43.469 16.844 1 42.84 128 LEU B N 1
ATOM 2049 C CA . LEU B 1 128 ? -9.961 43.938 15.508 1 42.84 128 LEU B CA 1
ATOM 2050 C C . LEU B 1 128 ? -9.523 45.375 15.289 1 42.84 128 LEU B C 1
ATOM 2052 O O . LEU B 1 128 ? -9.781 46.25 16.125 1 42.84 128 LEU B O 1
ATOM 2056 N N . GLY B 1 129 ? -8.359 45.562 14.82 1 40.66 129 GLY B N 1
ATOM 2057 C CA . GLY B 1 129 ? -7.934 46.938 14.555 1 40.66 129 GLY B CA 1
ATOM 2058 C C . GLY B 1 129 ? -9.055 47.812 14.047 1 40.66 129 GLY B C 1
ATOM 2059 O O . GLY B 1 129 ? -9.891 47.375 13.258 1 40.66 129 GLY B O 1
ATOM 2060 N N . ARG B 1 130 ? -9.531 48.719 14.914 1 44.5 130 ARG B N 1
ATOM 2061 C CA . ARG B 1 130 ? -10.391 49.781 14.43 1 44.5 130 ARG B CA 1
ATOM 2062 C C . ARG B 1 130 ? -9.891 50.344 13.102 1 44.5 130 ARG B C 1
ATOM 2064 O O . ARG B 1 130 ? -8.695 50.594 12.945 1 44.5 130 ARG B O 1
ATOM 2071 N N . PRO B 1 131 ? -10.625 50.062 12.07 1 47.72 131 PRO B N 1
ATOM 2072 C CA . PRO B 1 131 ? -10.211 50.812 10.867 1 47.72 131 PRO B CA 1
ATOM 2073 C C . PRO B 1 131 ? -9.664 52.188 11.172 1 47.72 131 PRO B C 1
ATOM 2075 O O . PRO B 1 131 ? -10.078 52.812 12.156 1 47.72 131 PRO B O 1
ATOM 2078 N N . ALA B 1 132 ? -8.461 52.438 10.883 1 47.34 132 ALA B N 1
ATOM 2079 C CA . ALA B 1 132 ? -7.895 53.781 10.992 1 47.34 132 ALA B CA 1
ATOM 2080 C C . ALA B 1 132 ? -8.953 54.844 10.727 1 47.34 132 ALA B C 1
ATOM 2082 O O . ALA B 1 132 ? -9.672 54.781 9.727 1 47.34 132 ALA B O 1
ATOM 2083 N N . ARG B 1 133 ? -9.508 55.438 11.758 1 48.19 133 ARG B N 1
ATOM 2084 C CA . ARG B 1 133 ? -10.273 56.656 11.531 1 48.19 133 ARG B CA 1
ATOM 2085 C C . ARG B 1 133 ? -9.602 57.531 10.484 1 48.19 133 ARG B C 1
ATOM 2087 O O . ARG B 1 133 ? -8.406 57.844 10.586 1 48.19 133 ARG B O 1
ATOM 2094 N N . GLY B 1 134 ? -9.984 57.406 9.203 1 43.94 134 GLY B N 1
ATOM 2095 C CA . GLY B 1 134 ? -9.555 58.344 8.18 1 43.94 134 GLY B CA 1
ATOM 2096 C C . GLY B 1 134 ? -9.352 59.75 8.703 1 43.94 134 GLY B C 1
ATOM 2097 O O . GLY B 1 134 ? -9.773 60.094 9.812 1 43.94 134 GLY B O 1
ATOM 2098 N N . PRO B 1 135 ? -8.391 60.5 8.328 1 50.59 135 PRO B N 1
ATOM 2099 C CA . PRO B 1 135 ? -8.219 61.906 8.75 1 50.59 135 PRO B CA 1
ATOM 2100 C C . PRO B 1 135 ? -9.539 62.656 8.859 1 50.59 135 PRO B C 1
ATOM 2102 O O . PRO B 1 135 ? -10.492 62.344 8.141 1 50.59 135 PRO B O 1
ATOM 2105 N N . ARG B 1 136 ? -10 63.031 10.008 1 51.62 136 ARG B N 1
ATOM 2106 C CA . ARG B 1 136 ? -11.055 64.062 10.031 1 51.62 136 ARG B CA 1
ATOM 2107 C C . ARG B 1 136 ? -10.812 65.125 8.961 1 51.62 136 ARG B C 1
ATOM 2109 O O . ARG B 1 136 ? -9.703 65.625 8.812 1 51.62 136 ARG B O 1
ATOM 2116 N N . PRO B 1 137 ? -11.867 65.438 8.219 1 48.84 137 PRO B N 1
ATOM 2117 C CA . PRO B 1 137 ? -11.562 66.625 7.457 1 48.84 137 PRO B CA 1
ATOM 2118 C C . PRO B 1 137 ? -11.234 67.812 8.359 1 48.84 137 PRO B C 1
ATOM 2120 O O . PRO B 1 137 ? -11.648 67.875 9.516 1 48.84 137 PRO B O 1
#

Organism: NCBI:txid131109

pLDDT: mean 81.58, std 21.62, range [32.34, 98.75]

Nearest PDB structures (foldseek):
  4r4e-assembly1_A  TM=8.962E-01  e=4.171E-06  Bacillus subtilis subsp. subtilis str. 168
  4r24-assembly1_B  TM=9.211E-01  e=5.817E-06  Priestia megaterium WSH-002
  4r4e-assembly1_B  TM=9.564E-01  e=8.673E-06  Bacillus subtilis subsp. subtilis str. 168
  5i44-assembly1_D  TM=8.783E-01  e=2.174E-03  Bacillus subtilis subsp. subtilis str. 168
  2zhh-assembly1_A-2  TM=6.658E-01  e=2.034E-03  Escherichia coli K-12

Secondary structure (DSSP, 8-state):
-------SHHHHHHHHHHTT-EEE-HHHHHHHHT--HHHHHHHHHTTS---EE-TT--EEEEHHHHHHHHHHHHHHHTT--HHHHHHHHHHHHHHHHHHHHHHHHHHHHHHHHHHHHHHHHTTEEEEE---------/-------HHHHHHHHHHHTT-EEE-HHHHHHHHT--HHHHHHHHHTTS---EE-TT--EEEEHHHHHHHHHHHHHHHTT--HHHHHHHHHHHHHHHHHHHHHHHHHHHHHHHHHHHHHHHHTTEEEEE---------

Foldseek 3Di:
DDPPPPVPVPVVVVVVVQQPDFADFLVRLCVLLVHDSVVLVVCCVVVQAPFDADPVRTGTHGNVRSVSSNQLVVCVVVPDDPVRSSVVVVVVVVVVVVVVVVVVVVVVVVVVVVVVVVCVVPPVPPPPPDPPPDPDD/DDPPPPVPVPVVVVVVVQQPDFADFLVRLCVLLVHDSVVLVVCCVVVQAPFDADPVRTGTHGNVRSVSSNQLVVCVVVPDDPVRSSVVVVVVVVVVVVVVVVVVVVVVVVVVVVVVVVCVVPPVPPPPPDPPPDPDD

Radius of gyration: 29.35 Å; Cα contacts (8 Å, |Δi|>4): 256; chains: 2; bounding box: 74×88×62 Å

InterPro domains:
  IPR000551 MerR-type HTH domain [PF13411] (24-90)
  IPR000551 MerR-type HTH domain [PR00040] (25-36)
  IPR000551 MerR-type HTH domain [PR00040] (36-49)
  IPR000551 MerR-type HTH domain [PR00040] (59-79)
  IPR000551 MerR-type HTH domain [PS50937] (23-91)
  IPR000551 MerR-type HTH domain [SM00422] (24-92)
  IPR009061 Putative DNA-binding domain superfamily [SSF46955] (24-115)
  IPR047057 MerR transcriptional regulator [PTHR30204] (22-114)